Protein AF-A0A8S4SGP8-F1 (afdb_monomer_lite)

Secondary structure (DSSP, 8-state):
-----------------------------------TT--PPPPTT--HHHHHHHHHHTT-GGGTTTTTT--HHHHHTS-HHHHHHHH-HHHHHHHHHHHT------SEEEEE--TT--PPEEEEESS--HHHHHHHHHHHS-TT------HHHHHHHHHT---SEEEEEEETT--SPEEEEESS--HHHHHHHHHTTS-TTSPP--EEEEE-GGG-EEE--HHHHHHSPTTEEEEEEEEETTEEEEEEPP-

Sequence (251 aa):
MKPLYCSDGGDVKVNSPPCHSPGAILPDLPQAAEDPDKNCGLSKDATAPETQAWLARHRFTQHVPTFTNFSGADLLRLSRDDIIQICGLADGIRLFNALHAKRIEPRLTVYVCPSGCTVYSVLYLHACRAAELLHKLRTLLPPTSKIVLNKKIKHYLHRRIEPRLTVYVCPSGCTVYSVLYLHACRAAELLHKLRTLLPPTSKECDTVLVSGPNGAPVRLTDELVRHLPDNSTYRLERIEDDTLLLSPTGN

Foldseek 3Di:
DDDDDDDDDDDPDDDDDDDDDDDDDDDDDPPPPPDPPPLDAQDLQAALVRVLVVCVVLVNVVCNVVSNHPGLVRLLPDDLVRLCVSVNPPVSNVSNCSNVVDDQFQPDWDWDDPPPDPDTDIDGHRLLAPVSVVVVVCVVDDVPDDDDDDPVSRCCSVVVQAQLAWEWEDEPPGPHTDIDGHRQLFPVSVLVVVVVVDDPPADAAPWEWEQDPPRDTHTDGSVVSNVPDHHWYWYWDDPDSRYIYTYTDDD

Radius of gyration: 31.29 Å; chains: 1; bounding box: 82×62×73 Å

Structure (mmCIF, N/CA/C/O backbone):
data_AF-A0A8S4SGP8-F1
#
_entry.id   AF-A0A8S4SGP8-F1
#
loop_
_atom_site.group_PDB
_atom_site.id
_atom_site.type_symbol
_atom_site.label_atom_id
_atom_site.label_alt_id
_atom_site.label_comp_id
_atom_site.label_asym_id
_atom_site.label_entity_id
_atom_site.label_seq_id
_atom_site.pdbx_PDB_ins_code
_atom_site.Cartn_x
_atom_site.Cartn_y
_atom_site.Cartn_z
_atom_site.occupancy
_atom_site.B_iso_or_equiv
_atom_site.auth_seq_id
_atom_site.auth_comp_id
_atom_site.auth_asym_id
_atom_site.auth_atom_id
_atom_site.pdbx_PDB_model_num
ATOM 1 N N . MET A 1 1 ? -53.055 -44.040 -36.913 1.00 37.00 1 MET A N 1
ATOM 2 C CA . MET A 1 1 ? -52.127 -44.734 -37.838 1.00 37.00 1 MET A CA 1
ATOM 3 C C . MET A 1 1 ? -50.732 -44.674 -37.220 1.00 37.00 1 MET A C 1
ATOM 5 O O . MET A 1 1 ? -50.428 -43.678 -36.582 1.00 37.00 1 MET A O 1
ATOM 9 N N . LYS A 1 2 ? -49.987 -45.783 -37.278 1.00 37.44 2 LYS A N 1
ATOM 10 C CA . LYS A 1 2 ? -48.790 -46.126 -36.479 1.00 37.44 2 LYS A CA 1
ATOM 11 C C . LYS A 1 2 ? -47.613 -45.131 -36.600 1.00 37.44 2 LYS A C 1
ATOM 13 O O . LYS A 1 2 ? -47.434 -44.587 -37.686 1.00 37.44 2 LYS A O 1
ATOM 18 N N . PRO A 1 3 ? -46.762 -44.985 -35.562 1.00 36.00 3 PRO A N 1
ATOM 19 C CA . PRO A 1 3 ? -45.421 -44.428 -35.709 1.00 36.00 3 PRO A CA 1
ATOM 20 C C . PRO A 1 3 ? -44.476 -45.493 -36.293 1.00 36.00 3 PRO A C 1
ATOM 22 O O . PRO A 1 3 ? -44.543 -46.665 -35.918 1.00 36.00 3 PRO A O 1
ATOM 25 N N . LEU A 1 4 ? -43.599 -45.086 -37.208 1.00 34.81 4 LEU A N 1
ATOM 26 C CA . LEU A 1 4 ? -42.506 -45.901 -37.736 1.00 34.81 4 LEU A CA 1
ATOM 27 C C . LEU A 1 4 ? -41.201 -45.130 -37.528 1.00 34.81 4 LEU A C 1
ATOM 29 O O . LEU A 1 4 ? -41.005 -44.049 -38.075 1.00 34.81 4 LEU A O 1
ATOM 33 N N . TYR A 1 5 ? -40.360 -45.701 -36.670 1.00 34.31 5 TYR A N 1
ATOM 34 C CA . TYR A 1 5 ? -38.955 -45.367 -36.479 1.00 34.31 5 TYR A CA 1
ATOM 35 C C . TYR A 1 5 ? -38.170 -45.556 -37.781 1.00 34.31 5 TYR A C 1
ATOM 37 O O . TYR A 1 5 ? -38.406 -46.533 -38.485 1.00 34.31 5 TYR A O 1
ATOM 45 N N . CYS A 1 6 ? -37.149 -44.724 -37.988 1.00 34.62 6 CYS A N 1
ATOM 46 C CA . CYS A 1 6 ? -35.838 -45.193 -38.430 1.00 34.62 6 CYS A CA 1
ATOM 47 C C . CYS A 1 6 ? -34.765 -44.240 -37.898 1.00 34.62 6 CYS A C 1
ATOM 49 O O . CYS A 1 6 ? -34.725 -43.059 -38.232 1.00 34.62 6 CYS A O 1
ATOM 51 N N . SER A 1 7 ? -33.948 -44.798 -37.012 1.00 41.00 7 SER A N 1
ATOM 52 C CA . SER A 1 7 ? -32.710 -44.250 -36.484 1.00 41.00 7 SER A CA 1
ATOM 53 C C . SER A 1 7 ? -31.651 -44.165 -37.581 1.00 41.00 7 SER A C 1
ATOM 55 O O . SER A 1 7 ? -31.514 -45.115 -38.346 1.00 41.00 7 SER A O 1
ATOM 57 N N . ASP A 1 8 ? -30.834 -43.115 -37.569 1.00 37.03 8 ASP A N 1
ATOM 58 C CA . ASP A 1 8 ? -29.413 -43.282 -37.871 1.00 37.03 8 ASP A CA 1
ATOM 59 C C . ASP A 1 8 ? -28.598 -42.285 -37.041 1.00 37.03 8 ASP A C 1
ATOM 61 O O . ASP A 1 8 ? -28.627 -41.071 -37.253 1.00 37.03 8 ASP A O 1
ATOM 65 N N . GLY A 1 9 ? -27.969 -42.819 -35.996 1.00 36.84 9 GLY A N 1
ATOM 66 C CA . GLY A 1 9 ? -27.029 -42.116 -35.142 1.00 36.84 9 GLY A CA 1
ATOM 67 C C . GLY A 1 9 ? -25.629 -42.357 -35.681 1.00 36.84 9 GLY A C 1
ATOM 68 O O . GLY A 1 9 ? -25.043 -43.407 -35.436 1.00 36.84 9 GLY A O 1
ATOM 69 N N . GLY A 1 10 ? -25.092 -41.378 -36.405 1.00 35.03 10 GLY A N 1
ATOM 70 C CA . GLY A 1 10 ? -23.670 -41.324 -36.718 1.00 35.03 10 GLY A CA 1
ATOM 71 C C . GLY A 1 10 ? -22.888 -40.815 -35.508 1.00 35.03 10 GLY A C 1
ATOM 72 O O . GLY A 1 10 ? -22.813 -39.608 -35.286 1.00 35.03 10 GLY A O 1
ATOM 73 N N . ASP A 1 11 ? -22.310 -41.729 -34.729 1.00 37.25 11 ASP A N 1
ATOM 74 C CA . ASP A 1 11 ? -21.326 -41.430 -33.684 1.00 37.25 11 ASP A CA 1
ATOM 75 C C . ASP A 1 11 ? -20.071 -40.781 -34.304 1.00 37.25 11 ASP A C 1
ATOM 77 O O . ASP A 1 11 ? -19.237 -41.445 -34.926 1.00 37.25 11 ASP A O 1
ATOM 81 N N . VAL A 1 12 ? -19.896 -39.469 -34.116 1.00 42.16 12 VAL A N 1
ATOM 82 C CA . VAL A 1 12 ? -18.621 -38.788 -34.388 1.00 42.16 12 VAL A CA 1
ATOM 83 C C . VAL A 1 12 ? -17.688 -39.037 -33.206 1.00 42.16 12 VAL A C 1
ATOM 85 O O . VAL A 1 12 ? -17.697 -38.328 -32.201 1.00 42.16 12 VAL A O 1
ATOM 88 N N . LYS A 1 13 ? -16.855 -40.070 -33.331 1.00 39.25 13 LYS A N 1
ATOM 89 C CA . LYS A 1 13 ? -15.791 -40.382 -32.374 1.00 39.25 13 LYS A CA 1
ATOM 90 C C . LYS A 1 13 ? -14.597 -39.445 -32.601 1.00 39.25 13 LYS A C 1
ATOM 92 O O . LYS A 1 13 ? -13.771 -39.675 -33.483 1.00 39.25 13 LYS A O 1
ATOM 97 N N . VAL A 1 14 ? -14.502 -38.377 -31.809 1.00 36.22 14 VAL A N 1
ATOM 98 C CA . VAL A 1 14 ? -13.319 -37.501 -31.758 1.00 36.22 14 VAL A CA 1
ATOM 99 C C . VAL A 1 14 ? -12.199 -38.247 -31.028 1.00 36.22 14 VAL A C 1
ATOM 101 O O . VAL A 1 14 ? -12.178 -38.315 -29.802 1.00 36.22 14 VAL A O 1
ATOM 104 N N . ASN A 1 15 ? -11.265 -38.828 -31.781 1.00 34.72 15 ASN A N 1
ATOM 105 C CA . ASN A 1 15 ? -10.025 -39.361 -31.222 1.00 34.72 15 ASN A CA 1
ATOM 106 C C . ASN A 1 15 ? -9.035 -38.202 -31.024 1.00 34.72 15 ASN A C 1
ATOM 108 O O . ASN A 1 15 ? -8.599 -37.577 -31.991 1.00 34.72 15 ASN A O 1
ATOM 112 N N . SER A 1 16 ? -8.674 -37.915 -29.775 1.00 41.38 16 SER A N 1
ATOM 113 C CA . SER A 1 16 ? -7.557 -37.034 -29.433 1.00 41.38 16 SER A CA 1
ATOM 114 C C . SER A 1 16 ? -6.222 -37.687 -29.831 1.00 41.38 16 SER A C 1
ATOM 116 O O . SER A 1 16 ? -6.052 -38.894 -29.641 1.00 41.38 16 SER A O 1
ATOM 118 N N . PRO A 1 17 ? -5.255 -36.934 -30.391 1.00 36.69 17 PRO A N 1
ATOM 119 C CA . PRO A 1 17 ? -3.950 -37.491 -30.723 1.00 36.69 17 PRO A CA 1
ATOM 120 C C . PRO A 1 17 ? -3.155 -37.805 -29.441 1.00 36.69 17 PRO A C 1
ATOM 122 O O . PRO A 1 17 ? -3.212 -37.027 -28.483 1.00 36.69 17 PRO A O 1
ATOM 125 N N . PRO A 1 18 ? -2.389 -38.910 -29.401 1.00 36.44 18 PRO A N 1
ATOM 126 C CA . PRO A 1 18 ? -1.552 -39.242 -28.257 1.00 36.44 18 PRO A CA 1
ATOM 127 C C . PRO A 1 18 ? -0.364 -38.275 -28.179 1.00 36.44 18 PRO A C 1
ATOM 129 O O . PRO A 1 18 ? 0.560 -38.311 -28.992 1.00 36.44 18 PRO A O 1
ATOM 132 N N . CYS A 1 19 ? -0.384 -37.395 -27.179 1.00 33.97 19 CYS A N 1
ATOM 133 C CA . CYS A 1 19 ? 0.773 -36.610 -26.778 1.00 33.97 19 CYS A CA 1
ATOM 134 C C . CYS A 1 19 ? 1.799 -37.535 -26.103 1.00 33.97 19 CYS A C 1
ATOM 136 O O . CYS A 1 19 ? 1.656 -37.903 -24.938 1.00 33.97 19 CYS A O 1
ATOM 138 N N . HIS A 1 20 ? 2.847 -37.914 -26.830 1.00 31.77 20 HIS A N 1
ATOM 139 C CA . HIS A 1 20 ? 4.038 -38.498 -26.226 1.00 31.77 20 HIS A CA 1
ATOM 140 C C . HIS A 1 20 ? 5.050 -37.384 -25.980 1.00 31.77 20 HIS A C 1
ATOM 142 O O . HIS A 1 20 ? 5.704 -36.913 -26.905 1.00 31.77 20 HIS A O 1
ATOM 148 N N . SER A 1 21 ? 5.169 -36.972 -24.721 1.00 36.62 21 SER A N 1
ATOM 149 C CA . SER A 1 21 ? 6.339 -36.256 -24.219 1.00 36.62 21 SER A CA 1
ATOM 150 C C . SER A 1 21 ? 7.342 -37.295 -23.712 1.00 36.62 21 SER A C 1
ATOM 152 O O . SER A 1 21 ? 7.052 -37.947 -22.706 1.00 36.62 21 SER A O 1
ATOM 154 N N . PRO A 1 22 ? 8.517 -37.476 -24.336 1.00 35.97 22 PRO A N 1
ATOM 155 C CA . PRO A 1 22 ? 9.609 -38.194 -23.701 1.00 35.97 22 PRO A CA 1
ATOM 156 C C . PRO A 1 22 ? 10.310 -37.229 -22.741 1.00 35.97 22 PRO A C 1
ATOM 158 O O . PRO A 1 22 ? 10.994 -36.296 -23.158 1.00 35.97 22 PRO A O 1
ATOM 161 N N . GLY A 1 23 ? 10.100 -37.427 -21.442 1.00 37.72 23 GLY A N 1
ATOM 162 C CA . GLY A 1 23 ? 10.899 -36.786 -20.405 1.00 37.72 23 GLY A CA 1
ATOM 163 C C . GLY A 1 23 ? 12.211 -37.540 -20.171 1.00 37.72 23 GLY A C 1
ATOM 164 O O . GLY A 1 23 ? 12.179 -38.742 -19.933 1.00 37.72 23 GLY A O 1
ATOM 165 N N . ALA A 1 24 ? 13.333 -36.817 -20.208 1.00 33.97 24 ALA A N 1
ATOM 166 C CA . ALA A 1 24 ? 14.595 -37.078 -19.492 1.00 33.97 24 ALA A CA 1
ATOM 167 C C . ALA A 1 24 ? 15.508 -35.843 -19.708 1.00 33.97 24 ALA A C 1
ATOM 169 O O . ALA A 1 24 ? 15.924 -35.586 -20.831 1.00 33.97 24 ALA A O 1
ATOM 170 N N . ILE A 1 25 ? 15.555 -34.873 -18.784 1.00 45.31 25 ILE A N 1
ATOM 171 C CA . ILE A 1 25 ? 16.489 -34.725 -17.641 1.00 45.31 25 ILE A CA 1
ATOM 172 C C . ILE A 1 25 ? 17.959 -34.559 -18.069 1.00 45.31 25 ILE A C 1
ATOM 174 O O . ILE A 1 25 ? 18.576 -35.530 -18.489 1.00 45.31 25 ILE A O 1
ATOM 178 N N . LEU A 1 26 ? 18.522 -33.356 -17.856 1.00 31.53 26 LEU A N 1
ATOM 179 C CA . LEU A 1 26 ? 19.941 -33.071 -17.549 1.00 31.53 26 LEU A CA 1
ATOM 180 C C . LEU A 1 26 ? 20.112 -31.576 -17.174 1.00 31.53 26 LEU A C 1
ATOM 182 O O . LEU A 1 26 ? 19.258 -30.765 -17.526 1.00 31.53 26 LEU A O 1
ATOM 186 N N . PRO A 1 27 ? 21.146 -31.222 -16.392 1.00 40.97 27 PRO A N 1
ATOM 187 C CA . PRO A 1 27 ? 21.064 -30.931 -14.968 1.00 40.97 27 PRO A CA 1
ATOM 188 C C . PRO A 1 27 ? 20.812 -29.451 -14.648 1.00 40.97 27 PRO A C 1
ATOM 190 O O . PRO A 1 27 ? 21.148 -28.549 -15.411 1.00 40.97 27 PRO A O 1
ATOM 193 N N . ASP A 1 28 ? 20.265 -29.251 -13.453 1.00 44.25 28 ASP A N 1
ATOM 194 C CA . ASP A 1 28 ? 20.137 -27.986 -12.733 1.00 44.25 28 ASP A CA 1
ATOM 195 C C . ASP A 1 28 ? 21.522 -27.319 -12.604 1.00 44.25 28 ASP A C 1
ATOM 197 O O . ASP A 1 28 ? 22.321 -27.665 -11.730 1.00 44.25 28 ASP A O 1
ATOM 201 N N . LEU A 1 29 ? 21.858 -26.404 -13.521 1.00 32.78 29 LEU A N 1
ATOM 202 C CA . LEU A 1 29 ? 22.931 -25.449 -13.259 1.00 32.78 29 LEU A CA 1
ATOM 203 C C . LEU A 1 29 ? 22.381 -24.426 -12.265 1.00 32.78 29 LEU A C 1
ATOM 205 O O . LEU A 1 29 ? 21.287 -23.911 -12.499 1.00 32.78 29 LEU A O 1
ATOM 209 N N . PRO A 1 30 ? 23.125 -24.071 -11.201 1.00 36.44 30 PRO A N 1
ATOM 210 C CA . PRO A 1 30 ? 22.699 -23.019 -10.299 1.00 36.44 30 PRO A CA 1
ATOM 211 C C . PRO A 1 30 ? 22.554 -21.738 -11.115 1.00 36.44 30 PRO A C 1
ATOM 213 O O . PRO A 1 30 ? 23.543 -21.111 -11.500 1.00 36.44 30 PRO A O 1
ATOM 216 N N . GLN A 1 31 ? 21.310 -21.357 -11.399 1.00 35.62 31 GLN A N 1
ATOM 217 C CA . GLN A 1 31 ? 21.009 -20.041 -11.917 1.00 35.62 31 GLN A CA 1
ATOM 218 C C . GLN A 1 31 ? 21.441 -19.085 -10.813 1.00 35.62 31 GLN A C 1
ATOM 220 O O . GLN A 1 31 ? 20.802 -19.005 -9.760 1.00 35.62 31 GLN A O 1
ATOM 225 N N . ALA A 1 32 ? 22.605 -18.458 -11.012 1.00 34.06 32 ALA A N 1
ATOM 226 C CA . ALA A 1 32 ? 23.110 -17.433 -10.121 1.00 34.06 32 ALA A CA 1
ATOM 227 C C . ALA A 1 32 ? 21.949 -16.477 -9.876 1.00 34.06 32 ALA A C 1
ATOM 229 O O . ALA A 1 32 ? 21.359 -15.980 -10.837 1.00 34.06 32 ALA A O 1
ATOM 230 N N . ALA A 1 33 ? 21.571 -16.332 -8.605 1.00 36.34 33 ALA A N 1
ATOM 231 C CA . ALA A 1 33 ? 20.476 -15.484 -8.183 1.00 36.34 33 ALA A CA 1
ATOM 232 C C . ALA A 1 33 ? 20.590 -14.151 -8.927 1.00 36.34 33 ALA A C 1
ATOM 234 O O . ALA A 1 33 ? 21.543 -13.402 -8.707 1.00 36.34 33 ALA A O 1
ATOM 235 N N . GLU A 1 34 ? 19.680 -13.900 -9.869 1.00 41.78 34 GLU A N 1
ATOM 236 C CA . GLU A 1 34 ? 19.667 -12.625 -10.566 1.00 41.78 34 GLU A CA 1
ATOM 237 C C . GLU A 1 34 ? 19.352 -11.563 -9.514 1.00 41.78 34 GLU A C 1
ATOM 239 O O . GLU A 1 34 ? 18.279 -11.560 -8.907 1.00 41.78 34 GLU A O 1
ATOM 244 N N . ASP A 1 35 ? 20.349 -10.724 -9.241 1.00 38.34 35 ASP A N 1
ATOM 245 C CA . ASP A 1 35 ? 20.272 -9.632 -8.281 1.00 38.34 35 ASP A CA 1
ATOM 246 C C . ASP A 1 35 ? 19.132 -8.686 -8.715 1.00 38.34 35 ASP A C 1
ATOM 248 O O . ASP A 1 35 ? 19.209 -8.100 -9.803 1.00 38.34 35 ASP A O 1
ATOM 252 N N . PRO A 1 36 ? 18.048 -8.542 -7.930 1.00 45.50 36 PRO A N 1
ATOM 253 C CA . PRO A 1 36 ? 16.827 -7.862 -8.368 1.00 45.50 36 PRO A CA 1
ATOM 254 C C . PRO A 1 36 ? 16.969 -6.336 -8.529 1.00 45.50 36 PRO A C 1
ATOM 256 O O . PRO A 1 36 ? 16.000 -5.679 -8.903 1.00 45.50 36 PRO A O 1
ATOM 259 N N . ASP A 1 37 ? 18.157 -5.769 -8.295 1.00 44.50 37 ASP A N 1
ATOM 260 C CA . ASP A 1 37 ? 18.424 -4.326 -8.343 1.00 44.50 37 ASP A CA 1
ATOM 261 C C . ASP A 1 37 ? 19.038 -3.824 -9.673 1.00 44.50 37 ASP A C 1
ATOM 263 O O . ASP A 1 37 ? 19.356 -2.643 -9.800 1.00 44.50 37 ASP A O 1
ATOM 267 N N . LYS A 1 38 ? 19.180 -4.665 -10.712 1.00 47.91 38 LYS A N 1
ATOM 268 C CA . LYS A 1 38 ? 19.811 -4.274 -11.999 1.00 47.91 38 LYS A CA 1
ATOM 269 C C . LYS A 1 38 ? 18.859 -3.869 -13.129 1.00 47.91 38 LYS A C 1
ATOM 271 O O . LYS A 1 38 ? 19.264 -3.873 -14.288 1.00 47.91 38 LYS A O 1
ATOM 276 N N . ASN A 1 39 ? 17.628 -3.452 -12.837 1.00 54.72 39 ASN A N 1
ATOM 277 C CA . ASN A 1 39 ? 16.771 -2.837 -13.859 1.00 54.72 39 ASN A CA 1
ATOM 278 C C . ASN A 1 39 ? 17.038 -1.322 -13.974 1.00 54.72 39 ASN A C 1
ATOM 280 O O . ASN A 1 39 ? 16.127 -0.501 -13.858 1.00 54.72 39 ASN A O 1
ATOM 284 N N . CYS A 1 40 ? 18.307 -0.949 -14.155 1.00 63.12 40 CYS A N 1
ATOM 285 C CA . CYS A 1 40 ? 18.686 0.420 -14.482 1.00 63.12 40 CYS A CA 1
ATOM 286 C C . CYS A 1 40 ? 18.415 0.645 -15.974 1.00 63.12 40 CYS A C 1
ATOM 288 O O . CYS A 1 40 ? 19.006 -0.020 -16.826 1.00 63.12 40 CYS A O 1
ATOM 290 N N . GLY A 1 41 ? 17.502 1.567 -16.287 1.00 79.75 41 GLY A N 1
ATOM 291 C CA . GLY A 1 41 ? 17.313 2.042 -17.658 1.00 79.75 41 GLY A CA 1
ATOM 292 C C . GLY A 1 41 ? 18.626 2.566 -18.250 1.00 79.75 41 GLY A C 1
ATOM 293 O O . GLY A 1 41 ? 19.546 2.939 -17.516 1.00 79.75 41 GLY A O 1
ATOM 294 N N . LEU A 1 42 ? 18.721 2.571 -19.578 1.00 90.00 42 LEU A N 1
ATOM 295 C CA . LEU A 1 42 ? 19.891 3.070 -20.296 1.00 90.00 42 LEU A CA 1
ATOM 296 C C . LEU A 1 42 ? 20.112 4.566 -19.992 1.00 90.00 42 LEU A C 1
ATOM 298 O O . LEU A 1 42 ? 19.169 5.355 -20.040 1.00 90.00 42 LEU A O 1
ATOM 302 N N . SER A 1 43 ? 21.346 4.960 -19.661 1.00 87.94 43 SER A N 1
ATOM 303 C CA . SER A 1 43 ? 21.699 6.373 -19.440 1.00 87.94 43 SER A CA 1
ATOM 304 C C . SER A 1 43 ? 21.861 7.115 -20.768 1.00 87.94 43 SER A C 1
ATOM 306 O O . SER A 1 43 ? 22.319 6.528 -21.746 1.00 87.94 43 SER A O 1
ATOM 308 N N . LYS A 1 44 ? 21.568 8.423 -20.797 1.00 90.31 44 LYS A N 1
ATOM 309 C CA . LYS A 1 44 ? 21.828 9.276 -21.973 1.00 90.31 44 LYS A CA 1
ATOM 310 C C . LYS A 1 44 ? 23.321 9.394 -22.288 1.00 90.31 44 LYS A C 1
ATOM 312 O O . LYS A 1 44 ? 23.681 9.455 -23.455 1.00 90.31 44 LYS A O 1
ATOM 317 N N . ASP A 1 45 ? 24.167 9.350 -21.264 1.00 91.88 45 ASP A N 1
ATOM 318 C CA . ASP A 1 45 ? 25.623 9.467 -21.405 1.00 91.88 45 ASP A CA 1
ATOM 319 C C . ASP A 1 45 ? 26.307 8.123 -21.711 1.00 91.88 45 ASP A C 1
ATOM 321 O O . ASP A 1 45 ? 27.532 8.051 -21.760 1.00 91.88 45 ASP A O 1
ATOM 325 N N . ALA A 1 46 ? 25.535 7.041 -21.889 1.00 94.00 46 ALA A N 1
ATOM 326 C CA . ALA A 1 46 ? 26.097 5.730 -22.188 1.00 94.00 46 ALA A CA 1
ATOM 327 C C . ALA A 1 46 ? 26.813 5.743 -23.545 1.00 94.00 46 ALA A C 1
ATOM 329 O O . ALA A 1 46 ? 26.276 6.188 -24.561 1.00 94.00 46 ALA A O 1
ATOM 330 N N . THR A 1 47 ? 28.021 5.201 -23.575 1.00 97.31 47 THR A N 1
ATOM 331 C CA . THR A 1 47 ? 28.797 5.007 -24.799 1.00 97.31 47 THR A CA 1
ATOM 332 C C . THR A 1 47 ? 28.188 3.904 -25.674 1.00 97.31 47 THR A C 1
ATOM 334 O O . THR A 1 47 ? 27.333 3.125 -25.239 1.00 97.31 47 THR A O 1
ATOM 337 N N . ALA A 1 48 ? 28.636 3.804 -26.927 1.00 96.88 48 ALA A N 1
ATOM 338 C CA . ALA A 1 48 ? 28.230 2.724 -27.825 1.00 96.88 48 ALA A CA 1
ATOM 339 C C . ALA A 1 48 ? 28.442 1.304 -27.245 1.00 96.88 48 ALA A C 1
ATOM 341 O O . ALA A 1 48 ? 27.483 0.529 -27.232 1.00 96.88 48 ALA A O 1
ATOM 342 N N . PRO A 1 49 ? 29.615 0.936 -26.684 1.00 97.06 49 PRO A N 1
ATOM 343 C CA . PRO A 1 49 ? 29.794 -0.390 -26.087 1.00 97.06 49 PRO A CA 1
ATOM 344 C C . PRO A 1 49 ? 28.896 -0.626 -24.863 1.00 97.06 49 PRO A C 1
ATOM 346 O O . PRO A 1 49 ? 28.387 -1.732 -24.673 1.00 97.06 49 PRO A O 1
ATOM 349 N N . GLU A 1 50 ? 28.640 0.398 -24.047 1.00 95.19 50 GLU A N 1
ATOM 350 C CA . GLU A 1 50 ? 27.721 0.287 -22.905 1.00 95.19 50 GLU A CA 1
ATOM 351 C C . GLU A 1 50 ? 26.271 0.082 -23.360 1.00 95.19 50 GLU A C 1
ATOM 353 O O . GLU A 1 50 ? 25.542 -0.721 -22.773 1.00 95.19 50 GLU A O 1
ATOM 358 N N . THR A 1 51 ? 25.873 0.743 -24.448 1.00 96.62 51 THR A N 1
ATOM 359 C CA . THR A 1 51 ? 24.554 0.591 -25.079 1.00 96.62 51 THR A CA 1
ATOM 360 C C . THR A 1 51 ? 24.364 -0.820 -25.634 1.00 96.62 51 THR A C 1
ATOM 362 O O . THR A 1 51 ? 23.336 -1.456 -25.391 1.00 96.62 51 THR A O 1
ATOM 365 N N . GLN A 1 52 ? 25.385 -1.372 -26.292 1.00 96.94 52 GLN A N 1
ATOM 366 C CA . GLN A 1 52 ? 25.383 -2.760 -26.761 1.00 96.94 52 GLN A CA 1
ATOM 367 C C . GLN A 1 52 ? 25.288 -3.762 -25.599 1.00 96.94 52 GLN A C 1
ATOM 369 O O . GLN A 1 52 ? 24.501 -4.711 -25.648 1.00 96.94 52 GLN A O 1
ATOM 374 N N . ALA A 1 53 ? 26.045 -3.540 -24.519 1.00 95.19 53 ALA A N 1
ATOM 375 C CA . ALA A 1 53 ? 25.993 -4.386 -23.329 1.00 95.19 53 ALA A CA 1
ATOM 376 C C . ALA A 1 53 ? 24.613 -4.343 -22.649 1.00 95.19 53 ALA A C 1
ATOM 378 O O . ALA A 1 53 ? 24.136 -5.363 -22.141 1.00 95.19 53 ALA A O 1
ATOM 379 N N . TRP A 1 54 ? 23.956 -3.180 -22.654 1.00 95.06 54 TRP A N 1
ATOM 380 C CA . TRP A 1 54 ? 22.585 -3.031 -22.177 1.00 95.06 54 TRP A CA 1
ATOM 381 C C . TRP A 1 54 ? 21.606 -3.836 -23.042 1.00 95.06 54 TRP A C 1
ATOM 383 O O . TRP A 1 54 ? 20.862 -4.658 -22.506 1.00 95.06 54 TRP A O 1
ATOM 393 N N . LEU A 1 55 ? 21.666 -3.703 -24.373 1.00 96.00 55 LEU A N 1
ATOM 394 C CA . LEU A 1 55 ? 20.826 -4.475 -25.300 1.00 96.00 55 LEU A CA 1
ATOM 395 C C . LEU A 1 55 ? 20.971 -5.988 -25.079 1.00 96.00 55 LEU A C 1
ATOM 397 O O . LEU A 1 55 ? 19.967 -6.692 -24.954 1.00 96.00 55 LEU A O 1
ATOM 401 N N . ALA A 1 56 ? 22.202 -6.489 -24.954 1.00 94.69 56 ALA A N 1
ATOM 402 C CA . ALA A 1 56 ? 22.459 -7.904 -24.689 1.00 94.69 56 ALA A CA 1
ATOM 403 C C . ALA A 1 56 ? 21.853 -8.365 -23.350 1.00 94.69 56 ALA A C 1
ATOM 405 O O . ALA A 1 56 ? 21.168 -9.389 -23.290 1.00 94.69 56 ALA A O 1
ATOM 406 N N . ARG A 1 57 ? 22.031 -7.579 -22.278 1.00 91.75 57 ARG A N 1
ATOM 407 C CA . ARG A 1 57 ? 21.479 -7.884 -20.946 1.00 91.75 57 ARG A CA 1
ATOM 408 C C . ARG A 1 57 ? 19.948 -7.900 -20.933 1.00 91.75 57 ARG A C 1
ATOM 410 O O . ARG A 1 57 ? 19.353 -8.712 -20.230 1.00 91.75 57 ARG A O 1
ATOM 417 N N . HIS A 1 58 ? 19.312 -7.055 -21.740 1.00 92.19 58 HIS A N 1
ATOM 418 C CA . HIS A 1 58 ? 17.856 -6.978 -21.861 1.00 92.19 58 HIS A CA 1
ATOM 419 C C . HIS A 1 58 ? 17.267 -7.929 -22.920 1.00 92.19 58 HIS A C 1
ATOM 421 O O . HIS A 1 58 ? 16.095 -7.807 -23.275 1.00 92.19 58 HIS A O 1
ATOM 427 N N . ARG A 1 59 ? 18.040 -8.934 -23.366 1.00 94.50 59 ARG A N 1
ATOM 428 C CA . ARG A 1 59 ? 17.625 -9.967 -24.336 1.00 94.50 59 ARG A CA 1
ATOM 429 C C . ARG A 1 59 ? 17.299 -9.409 -25.729 1.00 94.50 59 ARG A C 1
ATOM 431 O O . ARG A 1 59 ? 16.455 -9.959 -26.432 1.00 94.50 59 ARG A O 1
ATOM 438 N N . PHE A 1 60 ? 17.995 -8.348 -26.134 1.00 96.25 60 PHE A N 1
ATOM 439 C CA . PHE A 1 60 ? 17.975 -7.774 -27.485 1.00 96.25 60 PHE A CA 1
ATOM 440 C C . PHE A 1 60 ? 19.296 -8.021 -28.231 1.00 96.25 60 PHE A C 1
ATOM 442 O O . PHE A 1 60 ? 19.672 -7.244 -29.104 1.00 96.25 60 PHE A O 1
ATOM 449 N N . THR A 1 61 ? 20.010 -9.108 -27.910 1.00 95.69 61 THR A N 1
ATOM 450 C CA . THR A 1 61 ? 21.318 -9.455 -28.502 1.00 95.69 61 THR A CA 1
ATOM 451 C C . THR A 1 61 ? 21.295 -9.475 -30.033 1.00 95.69 61 THR A C 1
ATOM 453 O O . THR A 1 61 ? 22.258 -9.057 -30.663 1.00 95.69 61 THR A O 1
ATOM 456 N N . GLN A 1 62 ? 20.178 -9.886 -30.642 1.00 96.19 62 GLN A N 1
ATOM 457 C CA . GLN A 1 62 ? 20.006 -9.903 -32.101 1.00 96.19 62 GLN A CA 1
ATOM 458 C C . GLN A 1 62 ? 20.015 -8.512 -32.758 1.00 96.19 62 GLN A C 1
ATOM 460 O O . GLN A 1 62 ? 20.343 -8.403 -33.932 1.00 96.19 62 GLN A O 1
ATOM 465 N N . HIS A 1 63 ? 19.715 -7.452 -32.000 1.00 97.25 63 HIS A N 1
ATOM 466 C CA . HIS A 1 63 ? 19.720 -6.063 -32.476 1.00 97.25 63 HIS A CA 1
ATOM 467 C C . HIS A 1 63 ? 21.014 -5.314 -32.127 1.00 97.25 63 HIS A C 1
ATOM 469 O O . HIS A 1 63 ? 21.184 -4.170 -32.540 1.00 97.25 63 HIS A O 1
ATOM 475 N N . VAL A 1 64 ? 21.947 -5.942 -31.396 1.00 97.06 64 VAL A N 1
ATOM 476 C CA . VAL A 1 64 ? 23.259 -5.347 -31.075 1.00 97.06 64 VAL A CA 1
ATOM 477 C C . VAL A 1 64 ? 24.014 -4.909 -32.339 1.00 97.06 64 VAL A C 1
ATOM 479 O O . VAL A 1 64 ? 24.469 -3.766 -32.356 1.00 97.06 64 VAL A O 1
ATOM 482 N N . PRO A 1 65 ? 24.096 -5.722 -33.418 1.00 97.25 65 PRO A N 1
ATOM 483 C CA . PRO A 1 65 ? 24.751 -5.299 -34.655 1.00 97.25 65 PRO A CA 1
ATOM 484 C C . PRO A 1 65 ? 24.101 -4.055 -35.275 1.00 97.25 65 PRO A C 1
ATOM 486 O O . PRO A 1 65 ? 24.804 -3.130 -35.683 1.00 97.25 65 PRO A O 1
ATOM 489 N N . THR A 1 66 ? 22.766 -3.998 -35.287 1.00 97.00 66 THR A N 1
ATOM 490 C CA . THR A 1 66 ? 21.975 -2.888 -35.841 1.00 97.00 66 THR A CA 1
ATOM 491 C C . THR A 1 66 ? 22.282 -1.551 -35.163 1.00 97.00 66 THR A C 1
ATOM 493 O O . THR A 1 66 ? 22.335 -0.519 -35.827 1.00 97.00 66 THR A O 1
ATOM 496 N N . PHE A 1 67 ? 22.549 -1.568 -33.854 1.00 96.69 67 PHE A N 1
ATOM 497 C CA . PHE A 1 67 ? 22.825 -0.377 -33.046 1.00 96.69 67 PHE A CA 1
ATOM 498 C C . PHE A 1 67 ? 24.307 -0.222 -32.669 1.00 96.69 67 PHE A C 1
ATOM 500 O O . PHE A 1 67 ? 24.627 0.469 -31.705 1.00 96.69 67 PHE A O 1
ATOM 507 N N . THR A 1 68 ? 25.232 -0.832 -33.421 1.00 96.38 68 THR A N 1
ATOM 508 C CA . THR A 1 68 ? 26.664 -0.896 -33.056 1.00 96.38 68 THR A CA 1
ATOM 509 C C . THR A 1 68 ? 27.278 0.478 -32.744 1.00 96.38 68 THR A C 1
ATOM 511 O O . THR A 1 68 ? 28.054 0.600 -31.802 1.00 96.38 68 THR A O 1
ATOM 514 N N . ASN A 1 69 ? 26.903 1.527 -33.481 1.00 96.00 69 ASN A N 1
ATOM 515 C CA . ASN A 1 69 ? 27.463 2.875 -33.310 1.00 96.00 69 ASN A CA 1
ATOM 516 C C . ASN A 1 69 ? 26.561 3.829 -32.512 1.00 96.00 69 ASN A C 1
ATOM 518 O O . ASN A 1 69 ? 26.847 5.021 -32.449 1.00 96.00 69 ASN A O 1
ATOM 522 N N . PHE A 1 70 ? 25.465 3.338 -31.932 1.00 97.62 70 PHE A N 1
ATOM 523 C CA . PHE A 1 70 ? 24.527 4.181 -31.198 1.00 97.62 70 PHE A CA 1
ATOM 524 C C . PHE A 1 70 ? 25.007 4.383 -29.764 1.00 97.62 70 PHE A C 1
ATOM 526 O O . PHE A 1 70 ? 25.194 3.415 -29.029 1.00 97.62 70 PHE A O 1
ATOM 533 N N . SER A 1 71 ? 25.151 5.642 -29.351 1.00 97.44 71 SER A N 1
ATOM 534 C CA . SER A 1 71 ? 25.229 5.994 -27.932 1.00 97.44 71 SER A CA 1
ATOM 535 C C . SER A 1 71 ? 23.861 5.853 -27.248 1.00 97.44 71 SER A C 1
ATOM 537 O O . SER A 1 71 ? 22.823 5.697 -27.901 1.00 97.44 71 SER A O 1
ATOM 539 N N . GLY A 1 72 ? 23.836 5.968 -25.921 1.00 95.31 72 GLY A N 1
ATOM 540 C CA . GLY A 1 72 ? 22.601 5.967 -25.146 1.00 95.31 72 GLY A CA 1
ATOM 541 C C . GLY A 1 72 ? 21.664 7.096 -25.564 1.00 95.31 72 GLY A C 1
ATOM 542 O O . GLY A 1 72 ? 20.473 6.865 -25.765 1.00 95.31 72 GLY A O 1
ATOM 543 N N . ALA A 1 73 ? 22.199 8.299 -25.785 1.00 96.12 73 ALA A N 1
ATOM 544 C CA . ALA A 1 73 ? 21.441 9.427 -26.316 1.00 96.12 73 ALA A CA 1
ATOM 545 C C . ALA A 1 73 ? 20.857 9.137 -27.708 1.00 96.12 73 ALA A C 1
ATOM 547 O O . ALA A 1 73 ? 19.710 9.503 -27.964 1.00 96.12 73 ALA A O 1
ATOM 548 N N . ASP A 1 74 ? 21.607 8.455 -28.581 1.00 97.56 74 ASP A N 1
ATOM 549 C CA . ASP A 1 74 ? 21.148 8.098 -29.927 1.00 97.56 74 ASP A CA 1
ATOM 550 C C . ASP A 1 74 ? 20.009 7.092 -29.920 1.00 97.56 74 ASP A C 1
ATOM 552 O O . ASP A 1 74 ? 19.051 7.230 -30.679 1.00 97.56 74 ASP A O 1
ATOM 556 N N . LEU A 1 75 ? 20.098 6.085 -29.056 1.00 96.62 75 LEU A N 1
ATOM 557 C CA . LEU A 1 75 ? 19.066 5.064 -28.959 1.00 96.62 75 LEU A CA 1
ATOM 558 C C . LEU A 1 75 ? 17.800 5.610 -28.280 1.00 96.62 75 LEU A C 1
ATOM 560 O O . LEU A 1 75 ? 16.690 5.293 -28.698 1.00 96.62 75 LEU A O 1
ATOM 564 N N . LEU A 1 76 ? 17.956 6.470 -27.267 1.00 95.31 76 LEU A N 1
ATOM 565 C CA . LEU A 1 76 ? 16.843 7.071 -26.523 1.00 95.31 76 LEU A CA 1
ATOM 566 C C . LEU A 1 76 ? 16.087 8.158 -27.303 1.00 95.31 76 LEU A C 1
ATOM 568 O O . LEU A 1 76 ? 14.960 8.474 -26.933 1.00 95.31 76 LEU A O 1
ATOM 572 N N . ARG A 1 77 ? 16.676 8.750 -28.353 1.00 95.81 77 ARG A N 1
ATOM 573 C CA . ARG A 1 77 ? 15.989 9.755 -29.192 1.00 95.81 77 ARG A CA 1
ATOM 574 C C . ARG A 1 77 ? 15.094 9.158 -30.276 1.00 95.81 77 ARG A C 1
ATOM 576 O O . ARG A 1 77 ? 14.317 9.906 -30.864 1.00 95.81 77 ARG A O 1
ATOM 583 N N . LEU A 1 78 ? 15.218 7.862 -30.567 1.00 96.69 78 LEU A N 1
ATOM 584 C CA . LEU A 1 78 ? 14.383 7.210 -31.573 1.00 96.69 78 LEU A CA 1
ATOM 585 C C . LEU A 1 78 ? 12.916 7.222 -31.139 1.00 96.69 78 LEU A C 1
ATOM 587 O O . LEU A 1 78 ? 12.587 6.917 -29.988 1.00 96.69 78 LEU A O 1
ATOM 591 N N . SER A 1 79 ? 12.028 7.553 -32.076 1.00 96.69 79 SER A N 1
ATOM 592 C CA . SER A 1 79 ? 10.596 7.456 -31.829 1.00 96.69 79 SER A CA 1
ATOM 593 C C . SER A 1 79 ? 10.165 5.991 -31.741 1.00 96.69 79 SER A C 1
ATOM 595 O O . SER A 1 79 ? 10.867 5.074 -32.176 1.00 96.69 79 SER A O 1
ATOM 597 N N . ARG A 1 80 ? 8.973 5.749 -31.188 1.00 96.56 80 ARG A N 1
ATOM 598 C CA . ARG A 1 80 ? 8.397 4.400 -31.146 1.00 96.56 80 ARG A CA 1
ATOM 599 C C . ARG A 1 80 ? 8.309 3.777 -32.541 1.00 96.56 80 ARG A C 1
ATOM 601 O O . ARG A 1 80 ? 8.600 2.590 -32.680 1.00 96.56 80 ARG A O 1
ATOM 608 N N . ASP A 1 81 ? 7.935 4.570 -33.540 1.00 98.12 81 ASP A N 1
ATOM 609 C CA . ASP A 1 81 ? 7.767 4.105 -34.916 1.00 98.12 81 ASP A CA 1
ATOM 610 C C . ASP A 1 81 ? 9.118 3.784 -35.564 1.00 98.12 81 ASP A C 1
ATOM 612 O O . ASP A 1 81 ? 9.241 2.729 -36.184 1.00 98.12 81 ASP A O 1
ATOM 616 N N . ASP A 1 82 ? 10.158 4.592 -35.319 1.00 97.94 82 ASP A N 1
ATOM 617 C CA . ASP A 1 82 ? 11.518 4.308 -35.805 1.00 97.94 82 ASP A CA 1
ATOM 618 C C . ASP A 1 82 ? 12.029 2.966 -35.266 1.00 97.94 82 ASP A C 1
ATOM 620 O O . ASP A 1 82 ? 12.531 2.128 -36.015 1.00 97.94 82 ASP A O 1
ATOM 624 N N . ILE A 1 83 ? 11.866 2.723 -33.959 1.00 97.56 83 ILE A N 1
ATOM 625 C CA . ILE A 1 83 ? 12.312 1.469 -33.336 1.00 97.56 83 ILE A CA 1
ATOM 626 C C . ILE A 1 83 ? 11.508 0.277 -33.878 1.00 97.56 83 ILE A C 1
ATOM 628 O O . ILE A 1 83 ? 12.081 -0.780 -34.138 1.00 97.56 83 ILE A O 1
ATOM 632 N N . ILE A 1 84 ? 10.195 0.424 -34.081 1.00 97.69 84 ILE A N 1
ATOM 633 C CA . ILE A 1 84 ? 9.354 -0.620 -34.691 1.00 97.69 84 ILE A CA 1
ATOM 634 C C . ILE A 1 84 ? 9.774 -0.902 -36.134 1.00 97.69 84 ILE A C 1
ATOM 636 O O . ILE A 1 84 ? 9.812 -2.063 -36.537 1.00 97.69 84 ILE A O 1
ATOM 640 N N . GLN A 1 85 ? 10.118 0.127 -36.901 1.00 97.75 85 GLN A N 1
ATOM 641 C CA . GLN A 1 85 ? 10.570 -0.027 -38.276 1.00 97.75 85 GLN A CA 1
ATOM 642 C C . GLN A 1 85 ? 11.929 -0.739 -38.356 1.00 97.75 85 GLN A C 1
ATOM 644 O O . GLN A 1 85 ? 12.132 -1.564 -39.243 1.00 97.75 85 GLN A O 1
ATOM 649 N N . ILE A 1 86 ? 12.840 -0.459 -37.419 1.00 97.00 86 ILE A N 1
ATOM 650 C CA . ILE A 1 86 ? 14.181 -1.059 -37.379 1.00 97.00 86 ILE A CA 1
ATOM 651 C C . ILE A 1 86 ? 14.145 -2.498 -36.839 1.00 97.00 86 ILE A C 1
ATOM 653 O O . ILE A 1 86 ? 14.778 -3.388 -37.405 1.00 97.00 86 ILE A O 1
ATOM 657 N N . CYS A 1 87 ? 13.421 -2.742 -35.744 1.00 97.00 87 CYS A N 1
ATOM 658 C CA . CYS A 1 87 ? 13.450 -4.017 -35.014 1.00 97.00 87 CYS A CA 1
ATOM 659 C C . CYS A 1 87 ? 12.263 -4.945 -35.320 1.00 97.00 87 CYS A C 1
ATOM 661 O O . CYS A 1 87 ? 12.242 -6.085 -34.852 1.00 97.00 87 CYS A O 1
ATOM 663 N N . GLY A 1 88 ? 11.262 -4.471 -36.062 1.00 97.00 88 GLY A N 1
ATOM 664 C CA . GLY A 1 88 ? 9.980 -5.144 -36.251 1.00 97.00 88 GLY A CA 1
ATOM 665 C C . GLY A 1 88 ? 8.995 -4.883 -35.106 1.00 97.00 88 GLY A C 1
ATOM 666 O O . GLY A 1 88 ? 9.366 -4.469 -34.009 1.00 97.00 88 GLY A O 1
ATOM 667 N N . LEU A 1 89 ? 7.708 -5.151 -35.345 1.00 93.69 89 LEU A N 1
ATOM 668 C CA . LEU A 1 89 ? 6.616 -4.790 -34.428 1.00 93.69 89 LEU A CA 1
ATOM 669 C C . LEU A 1 89 ? 6.794 -5.341 -33.004 1.00 93.69 89 LEU A C 1
ATOM 671 O O . LEU A 1 89 ? 6.673 -4.597 -32.031 1.00 93.69 89 LEU A O 1
ATOM 675 N N . ALA A 1 90 ? 7.082 -6.637 -32.872 1.00 96.12 90 ALA A N 1
ATOM 676 C CA . ALA A 1 90 ? 7.158 -7.293 -31.568 1.00 96.12 90 ALA A CA 1
ATOM 677 C C . ALA A 1 90 ? 8.351 -6.794 -30.740 1.00 96.12 90 ALA A C 1
ATOM 679 O O . ALA A 1 90 ? 8.186 -6.362 -29.596 1.00 96.12 90 ALA A O 1
ATOM 680 N N . ASP A 1 91 ? 9.549 -6.821 -31.322 1.00 96.56 91 ASP A N 1
ATOM 681 C CA . ASP A 1 91 ? 10.761 -6.401 -30.626 1.00 96.56 91 ASP A CA 1
ATOM 682 C C . ASP A 1 91 ? 10.852 -4.890 -30.478 1.00 96.56 91 ASP A C 1
ATOM 684 O O . ASP A 1 91 ? 11.304 -4.424 -29.437 1.00 96.56 91 ASP A O 1
ATOM 688 N N . GLY A 1 92 ? 10.355 -4.123 -31.446 1.00 97.19 92 GLY A N 1
ATOM 689 C CA . GLY A 1 92 ? 10.360 -2.672 -31.368 1.00 97.19 92 GLY A CA 1
ATOM 690 C C . GLY A 1 92 ? 9.461 -2.137 -30.257 1.00 97.19 92 GLY A C 1
ATOM 691 O O . GLY A 1 92 ? 9.883 -1.268 -29.497 1.00 97.19 92 GLY A O 1
ATOM 692 N N . ILE A 1 93 ? 8.270 -2.721 -30.060 1.00 95.62 93 ILE A N 1
ATOM 693 C CA . ILE A 1 93 ? 7.419 -2.390 -28.903 1.00 95.62 93 ILE A CA 1
ATOM 694 C C . ILE A 1 93 ? 8.124 -2.754 -27.588 1.00 95.62 93 ILE A C 1
ATOM 696 O O . ILE A 1 93 ? 8.121 -1.956 -26.647 1.00 95.62 93 ILE A O 1
ATOM 700 N N . ARG A 1 94 ? 8.730 -3.946 -27.503 1.00 95.38 94 ARG A N 1
ATOM 701 C CA . ARG A 1 94 ? 9.438 -4.398 -26.293 1.00 95.38 94 ARG A CA 1
ATOM 702 C C . ARG A 1 94 ? 10.632 -3.503 -25.966 1.00 95.38 94 ARG A C 1
ATOM 704 O O . ARG A 1 94 ? 10.803 -3.138 -24.805 1.00 95.38 94 ARG A O 1
ATOM 711 N N . LEU A 1 95 ? 11.430 -3.145 -26.969 1.00 95.62 95 LEU A N 1
ATOM 712 C CA . LEU A 1 95 ? 12.622 -2.317 -26.821 1.00 95.62 95 LEU A CA 1
ATOM 713 C C . LEU A 1 95 ? 12.256 -0.877 -26.456 1.00 95.62 95 LEU A C 1
ATOM 715 O O . LEU A 1 95 ? 12.805 -0.349 -25.492 1.00 95.62 95 LEU A O 1
ATOM 719 N N . PHE A 1 96 ? 11.276 -0.273 -27.137 1.00 94.94 96 PHE A N 1
ATOM 720 C CA . PHE A 1 96 ? 10.801 1.073 -26.805 1.00 94.94 96 PHE A CA 1
ATOM 721 C C . PHE A 1 96 ? 10.335 1.161 -25.346 1.00 94.94 96 PHE A C 1
ATOM 723 O O . PHE A 1 96 ? 10.743 2.067 -24.619 1.00 94.94 96 PHE A O 1
ATOM 730 N N . ASN A 1 97 ? 9.545 0.181 -24.893 1.00 91.69 97 ASN A N 1
ATOM 731 C CA . ASN A 1 97 ? 9.074 0.117 -23.510 1.00 91.69 97 ASN A CA 1
ATOM 732 C C . ASN A 1 97 ? 10.205 -0.125 -22.506 1.00 91.69 97 ASN A C 1
ATOM 734 O O . ASN A 1 97 ? 10.134 0.396 -21.401 1.00 91.69 97 ASN A O 1
ATOM 738 N N . ALA A 1 98 ? 11.230 -0.907 -22.857 1.00 91.12 98 ALA A N 1
ATOM 739 C CA . ALA A 1 98 ? 12.382 -1.138 -21.987 1.00 91.12 98 ALA A CA 1
ATOM 740 C C . ALA A 1 98 ? 13.250 0.124 -21.835 1.00 91.12 98 ALA A C 1
ATOM 742 O O . ALA A 1 98 ? 13.699 0.428 -20.732 1.00 91.12 98 ALA A O 1
ATOM 743 N N . LEU A 1 99 ? 13.442 0.876 -22.923 1.00 91.38 99 LEU A N 1
ATOM 744 C CA . LEU A 1 99 ? 14.180 2.143 -22.943 1.00 91.38 99 LEU A CA 1
ATOM 745 C C . LEU A 1 99 ? 13.448 3.256 -22.181 1.00 91.38 99 LEU A C 1
ATOM 747 O O . LEU A 1 99 ? 14.069 4.026 -21.454 1.00 91.38 99 LEU A O 1
ATOM 751 N N . HIS A 1 100 ? 12.121 3.308 -22.317 1.00 86.94 100 HIS A N 1
ATOM 752 C CA . HIS A 1 100 ? 11.260 4.329 -21.713 1.00 86.94 100 HIS A CA 1
ATOM 753 C C . HIS A 1 100 ? 10.508 3.827 -20.479 1.00 86.94 100 HIS A C 1
ATOM 755 O O . HIS A 1 100 ? 9.529 4.444 -20.047 1.00 86.94 100 HIS A O 1
ATOM 761 N N . ALA A 1 101 ? 10.946 2.707 -19.900 1.00 77.12 101 ALA A N 1
ATOM 762 C CA . ALA A 1 101 ? 10.369 2.195 -18.672 1.00 77.12 101 ALA A CA 1
ATOM 763 C C . ALA A 1 101 ? 10.505 3.285 -17.608 1.00 77.12 101 ALA A C 1
ATOM 765 O O . ALA A 1 101 ? 11.616 3.667 -17.227 1.00 77.12 101 ALA A O 1
ATOM 766 N N . LYS A 1 102 ? 9.370 3.809 -17.128 1.00 64.38 102 LYS A N 1
ATOM 767 C CA . LYS A 1 102 ? 9.381 4.713 -15.977 1.00 64.38 102 LYS A CA 1
ATOM 768 C C . LYS A 1 102 ? 10.129 4.004 -14.854 1.00 64.38 102 LYS A C 1
ATOM 770 O O . LYS A 1 102 ? 9.899 2.811 -14.630 1.00 64.38 102 LYS A O 1
ATOM 775 N N . ARG A 1 103 ? 11.020 4.732 -14.164 1.00 59.62 103 ARG A N 1
ATOM 776 C CA . ARG A 1 103 ? 11.621 4.236 -12.920 1.00 59.62 103 ARG A CA 1
ATOM 777 C C . ARG A 1 103 ? 10.490 3.654 -12.091 1.00 59.62 103 ARG A C 1
ATOM 779 O O . ARG A 1 103 ? 9.487 4.333 -11.875 1.00 59.62 103 ARG A O 1
ATOM 786 N N . ILE A 1 104 ? 10.637 2.389 -11.711 1.00 63.78 104 ILE A N 1
ATOM 787 C CA . ILE A 1 104 ? 9.650 1.721 -10.875 1.00 63.78 104 ILE A CA 1
ATOM 788 C C . ILE A 1 104 ? 9.595 2.555 -9.605 1.00 63.78 104 ILE A C 1
ATOM 790 O O . ILE A 1 104 ? 10.591 2.646 -8.891 1.00 63.78 104 ILE A O 1
ATOM 794 N N . GLU A 1 105 ? 8.475 3.229 -9.371 1.00 66.81 105 GLU A N 1
ATOM 795 C CA . GLU A 1 105 ? 8.301 3.935 -8.116 1.00 66.81 105 GLU A CA 1
ATOM 796 C C . GLU A 1 105 ? 8.363 2.908 -6.983 1.00 66.81 105 GLU A C 1
ATOM 798 O O . GLU A 1 105 ? 7.862 1.780 -7.124 1.00 66.81 105 GLU A O 1
ATOM 803 N N . PRO A 1 106 ? 9.008 3.253 -5.862 1.00 71.19 106 PRO A N 1
ATOM 804 C CA . PRO A 1 106 ? 9.047 2.357 -4.730 1.00 71.19 106 PRO A CA 1
ATOM 805 C C . PRO A 1 106 ? 7.624 2.074 -4.276 1.00 71.19 106 PRO A C 1
ATOM 807 O O . PRO A 1 106 ? 6.853 2.971 -3.951 1.00 71.19 106 PRO A O 1
ATOM 810 N N . ARG A 1 107 ? 7.270 0.792 -4.252 1.00 79.06 107 ARG A N 1
ATOM 811 C CA . ARG A 1 107 ? 5.924 0.342 -3.896 1.00 79.06 107 ARG A CA 1
ATOM 812 C C . ARG A 1 107 ? 5.643 0.497 -2.400 1.00 79.06 107 ARG A C 1
ATOM 814 O O . ARG A 1 107 ? 4.491 0.377 -1.997 1.00 79.06 107 ARG A O 1
ATOM 821 N N . LEU A 1 108 ? 6.679 0.681 -1.580 1.00 84.81 108 LEU A N 1
ATOM 822 C CA . LEU A 1 108 ? 6.575 0.984 -0.157 1.00 84.81 108 LEU A CA 1
ATOM 823 C C . LEU A 1 108 ? 7.776 1.823 0.297 1.00 84.81 108 LEU A C 1
ATOM 825 O O . LEU A 1 108 ? 8.923 1.462 0.036 1.00 84.81 108 LEU A O 1
ATOM 829 N N . THR A 1 109 ? 7.501 2.890 1.044 1.00 88.50 109 THR A N 1
ATOM 830 C CA . THR A 1 109 ? 8.509 3.726 1.705 1.00 88.50 109 THR A CA 1
ATOM 831 C C . THR A 1 109 ? 8.498 3.427 3.199 1.00 88.50 109 THR A C 1
ATOM 833 O O . THR A 1 109 ? 7.463 3.542 3.851 1.00 88.50 109 THR A O 1
ATOM 836 N N . VAL A 1 110 ? 9.640 3.019 3.749 1.00 90.44 110 VAL A N 1
ATOM 837 C CA . VAL A 1 110 ? 9.796 2.697 5.172 1.00 90.44 110 VAL A CA 1
ATOM 838 C C . VAL A 1 110 ? 10.758 3.693 5.803 1.00 90.44 110 VAL A C 1
ATOM 840 O O . VAL A 1 110 ? 11.883 3.837 5.339 1.00 90.44 110 VAL A O 1
ATOM 843 N N . TYR A 1 111 ? 10.341 4.345 6.885 1.00 91.69 111 TYR A N 1
ATOM 844 C CA . TYR A 1 111 ? 11.214 5.199 7.687 1.00 91.69 111 TYR A CA 1
ATOM 845 C C . TYR A 1 111 ? 11.776 4.385 8.846 1.00 91.69 111 TYR A C 1
ATOM 847 O O . TYR A 1 111 ? 11.023 3.798 9.623 1.00 91.69 111 TYR A O 1
ATOM 855 N N . VAL A 1 112 ? 13.100 4.326 8.953 1.00 90.94 112 VAL A N 1
ATOM 856 C CA . VAL A 1 112 ? 13.792 3.534 9.972 1.00 90.94 112 VAL A CA 1
ATOM 857 C C . VAL A 1 112 ? 14.698 4.437 10.784 1.00 90.94 112 VAL A C 1
ATOM 859 O O . VAL A 1 112 ? 15.481 5.202 10.230 1.00 90.94 112 VAL A O 1
ATOM 862 N N . CYS A 1 113 ? 14.615 4.306 12.100 1.00 88.69 113 CYS A N 1
ATOM 863 C CA . CYS A 1 113 ? 15.502 4.971 13.035 1.00 88.69 113 CYS A CA 1
ATOM 864 C C . CYS A 1 113 ? 16.144 3.908 13.936 1.00 88.69 113 CYS A C 1
ATOM 866 O O . CYS A 1 113 ? 15.410 3.155 14.585 1.00 88.69 113 CYS A O 1
ATOM 868 N N . PRO A 1 114 ? 17.484 3.792 13.971 1.00 83.88 114 PRO A N 1
ATOM 869 C CA . PRO A 1 114 ? 18.159 2.963 14.962 1.00 83.88 114 PRO A CA 1
ATOM 870 C C . PRO A 1 114 ? 17.835 3.429 16.388 1.00 83.88 114 PRO A C 1
ATOM 872 O O . PRO A 1 114 ? 17.556 4.607 16.626 1.00 83.88 114 PRO A O 1
ATOM 875 N N . SER A 1 115 ? 17.876 2.503 17.348 1.00 82.25 115 SER A N 1
ATOM 876 C CA . SER A 1 115 ? 17.628 2.812 18.758 1.00 82.25 115 SER A CA 1
ATOM 877 C C . SER A 1 115 ? 18.596 3.885 19.262 1.00 82.25 115 SER A C 1
ATOM 879 O O . SER A 1 115 ? 19.806 3.747 19.101 1.00 82.25 115 SER A O 1
ATOM 881 N N . GLY A 1 116 ? 18.064 4.933 19.894 1.00 80.56 116 GLY A N 1
ATOM 882 C CA . GLY A 1 116 ? 18.858 6.053 20.413 1.00 80.56 116 GLY A CA 1
ATOM 883 C C . GLY A 1 116 ? 19.138 7.166 19.398 1.00 80.56 116 GLY A C 1
ATOM 884 O O . GLY A 1 116 ? 19.725 8.179 19.764 1.00 80.56 116 GLY A O 1
ATOM 885 N N . CYS A 1 117 ? 18.694 7.020 18.148 1.00 82.06 117 CYS A N 1
ATOM 886 C CA . CYS A 1 117 ? 18.721 8.093 17.160 1.00 82.06 117 CYS A CA 1
ATOM 887 C C . CYS A 1 117 ? 17.372 8.832 17.114 1.00 82.06 117 CYS A C 1
ATOM 889 O O . CYS A 1 117 ? 16.338 8.305 17.522 1.00 82.06 117 CYS A O 1
ATOM 891 N N . THR A 1 118 ? 17.386 10.057 16.591 1.00 83.25 118 THR A N 1
ATOM 892 C CA . THR A 1 118 ? 16.182 10.864 16.306 1.00 83.25 118 THR A CA 1
ATOM 893 C C . THR A 1 118 ? 15.976 11.098 14.809 1.00 83.25 118 THR A C 1
ATOM 895 O O . THR A 1 118 ? 14.921 11.571 14.388 1.00 83.25 118 THR A O 1
ATOM 898 N N . VAL A 1 119 ? 16.980 10.759 13.9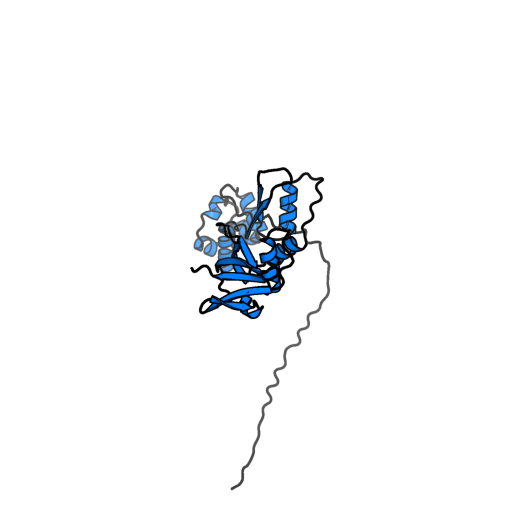96 1.00 85.19 119 VAL A N 1
ATOM 899 C CA . VAL A 1 119 ? 16.979 10.955 12.547 1.00 85.19 119 VAL A CA 1
ATOM 900 C C . VAL A 1 119 ? 16.537 9.668 11.863 1.00 85.19 119 VAL A C 1
ATOM 902 O O . VAL A 1 119 ? 17.163 8.618 12.010 1.00 85.19 119 VAL A O 1
ATOM 905 N N . TYR A 1 120 ? 15.467 9.767 11.080 1.00 88.56 120 TYR A N 1
ATOM 906 C CA . TYR A 1 120 ? 14.943 8.657 10.297 1.00 88.56 120 TYR A CA 1
ATOM 907 C C . TYR A 1 120 ? 15.631 8.589 8.934 1.00 88.56 120 TYR A C 1
ATOM 909 O O . TYR A 1 120 ? 15.711 9.580 8.211 1.00 88.56 120 TYR A O 1
ATOM 917 N N . SER A 1 121 ? 16.075 7.394 8.559 1.00 89.69 121 SER A N 1
ATOM 918 C CA . SER A 1 121 ? 16.512 7.074 7.202 1.00 89.69 121 SER A CA 1
ATOM 919 C C . SER A 1 121 ? 15.342 6.527 6.395 1.00 89.69 121 SER A C 1
ATOM 921 O O . SER A 1 121 ? 14.555 5.718 6.893 1.00 89.69 121 SER A O 1
ATOM 923 N N . VAL A 1 122 ? 15.234 6.947 5.137 1.00 90.75 122 VAL A N 1
ATOM 924 C CA . VAL A 1 122 ? 14.200 6.462 4.220 1.00 90.75 122 VAL A CA 1
ATOM 925 C C . VAL A 1 122 ? 14.688 5.226 3.460 1.00 90.75 122 VAL A C 1
ATOM 927 O O . VAL A 1 122 ? 15.768 5.227 2.875 1.00 90.75 122 VAL A O 1
ATOM 930 N N . LEU A 1 123 ? 13.885 4.163 3.461 1.00 92.12 123 LEU A N 1
ATOM 931 C CA . LEU A 1 123 ? 14.114 2.934 2.710 1.00 92.12 123 LEU A CA 1
ATOM 932 C C . LEU A 1 123 ? 13.007 2.730 1.677 1.00 92.12 123 LEU A C 1
ATOM 934 O O . LEU A 1 123 ? 11.846 2.500 2.011 1.00 92.12 123 LEU A O 1
ATOM 938 N N . TYR A 1 124 ? 13.401 2.761 0.412 1.00 89.38 124 TYR A N 1
ATOM 939 C CA . TYR A 1 124 ? 12.527 2.544 -0.733 1.00 89.38 124 TYR A CA 1
ATOM 940 C C . TYR A 1 124 ? 12.498 1.063 -1.115 1.00 89.38 124 TYR A C 1
ATOM 942 O O . TYR A 1 124 ? 13.536 0.512 -1.491 1.00 89.38 124 TYR A O 1
ATOM 950 N N . LEU A 1 125 ? 11.328 0.425 -1.008 1.00 87.62 125 LEU A N 1
ATOM 951 C CA . LEU A 1 125 ? 11.109 -0.987 -1.328 1.00 87.62 125 LEU A CA 1
ATOM 952 C C . LEU A 1 125 ? 10.282 -1.150 -2.609 1.00 87.62 125 LEU A C 1
ATOM 954 O O . LEU A 1 125 ? 9.129 -0.725 -2.673 1.00 87.62 125 LEU A O 1
ATOM 958 N N . HIS A 1 126 ? 10.840 -1.830 -3.605 1.00 83.69 126 HIS A N 1
ATOM 959 C CA . HIS A 1 126 ? 10.211 -2.097 -4.902 1.00 83.69 126 HIS A CA 1
ATOM 960 C C . HIS A 1 126 ? 9.602 -3.498 -4.965 1.00 83.69 126 HIS A C 1
ATOM 962 O O . HIS A 1 126 ? 8.551 -3.694 -5.570 1.00 83.69 126 HIS A O 1
ATOM 968 N N . ALA A 1 127 ? 10.206 -4.492 -4.312 1.00 81.75 127 ALA A N 1
ATOM 969 C CA . ALA A 1 127 ? 9.640 -5.835 -4.226 1.00 81.75 127 ALA A CA 1
ATOM 970 C C . ALA A 1 127 ? 8.682 -5.978 -3.033 1.00 81.75 127 ALA A C 1
ATOM 972 O O . ALA A 1 127 ? 7.840 -6.878 -3.033 1.00 81.75 127 ALA A O 1
ATOM 973 N N . CYS A 1 128 ? 8.797 -5.096 -2.030 1.00 83.75 128 CYS A N 1
ATOM 974 C CA . CYS A 1 128 ? 8.098 -5.186 -0.743 1.00 83.75 128 CYS A CA 1
ATOM 975 C C . CYS A 1 128 ? 8.306 -6.553 -0.084 1.00 83.75 128 CYS A C 1
ATOM 977 O O . CYS A 1 128 ? 7.372 -7.138 0.450 1.00 83.75 128 CYS A O 1
ATOM 979 N N . ARG A 1 129 ? 9.527 -7.095 -0.137 1.00 86.69 129 ARG A N 1
ATOM 980 C CA . ARG A 1 129 ? 9.855 -8.394 0.468 1.00 86.69 129 ARG A CA 1
ATOM 981 C C . ARG A 1 129 ? 10.735 -8.220 1.693 1.00 86.69 129 ARG A C 1
ATOM 983 O O . ARG A 1 129 ? 11.558 -7.314 1.769 1.00 86.69 129 ARG A O 1
ATOM 990 N N . ALA A 1 130 ? 10.614 -9.156 2.633 1.00 89.75 130 ALA A N 1
ATOM 991 C CA . ALA A 1 130 ? 11.448 -9.182 3.832 1.00 89.75 130 ALA A CA 1
ATOM 992 C C . ALA A 1 130 ? 12.952 -9.233 3.505 1.00 89.75 130 ALA A C 1
ATOM 994 O O . ALA A 1 130 ? 13.740 -8.619 4.215 1.00 89.75 130 ALA A O 1
ATOM 995 N N . ALA A 1 131 ? 13.341 -9.931 2.432 1.00 89.56 131 ALA A N 1
ATOM 996 C CA . ALA A 1 131 ? 14.731 -10.003 1.982 1.00 89.56 131 ALA A CA 1
ATOM 997 C C . ALA A 1 131 ? 15.271 -8.637 1.524 1.00 89.56 131 ALA A C 1
ATOM 999 O O . ALA A 1 131 ? 16.367 -8.259 1.924 1.00 89.56 131 ALA A O 1
ATOM 1000 N N . GLU A 1 132 ? 14.479 -7.876 0.762 1.00 91.50 132 GLU A N 1
ATOM 1001 C CA . GLU A 1 132 ? 14.835 -6.528 0.302 1.00 91.50 132 GLU A CA 1
ATOM 1002 C C . GLU A 1 132 ? 14.971 -5.557 1.482 1.00 91.50 132 GLU A C 1
ATOM 1004 O O . GLU A 1 132 ? 15.973 -4.854 1.599 1.00 91.50 132 GLU A O 1
ATOM 1009 N N . LEU A 1 133 ? 14.000 -5.570 2.406 1.00 92.94 133 LEU A N 1
ATOM 1010 C CA . LEU A 1 133 ? 14.077 -4.761 3.622 1.00 92.94 133 LEU A CA 1
ATOM 1011 C C . LEU A 1 133 ? 15.318 -5.124 4.446 1.00 92.94 133 LEU A C 1
ATOM 1013 O O . LEU A 1 133 ? 16.030 -4.239 4.903 1.00 92.94 133 LEU A O 1
ATOM 1017 N N . LEU A 1 134 ? 15.605 -6.416 4.618 1.00 93.38 134 LEU A N 1
ATOM 1018 C CA . LEU A 1 134 ? 16.773 -6.870 5.368 1.00 93.38 134 LEU A CA 1
ATOM 1019 C C . LEU A 1 134 ? 18.085 -6.437 4.704 1.00 93.38 134 LEU A C 1
ATOM 1021 O O . LEU A 1 134 ? 19.004 -6.024 5.404 1.00 93.38 134 LEU A O 1
ATOM 1025 N N . HIS A 1 135 ? 18.170 -6.515 3.375 1.00 91.88 135 HIS A N 1
ATOM 1026 C CA . HIS A 1 135 ? 19.329 -6.049 2.619 1.00 91.88 135 HIS A CA 1
ATOM 1027 C C . HIS A 1 13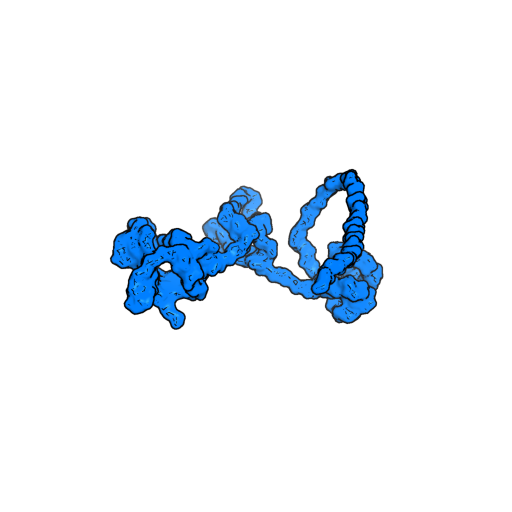5 ? 19.567 -4.549 2.845 1.00 91.88 135 HIS A C 1
ATOM 1029 O O . HIS A 1 135 ? 20.657 -4.162 3.253 1.00 91.88 135 HIS A O 1
ATOM 1035 N N . LYS A 1 136 ? 18.529 -3.717 2.707 1.00 92.81 136 LYS A N 1
ATOM 1036 C CA . LYS A 1 136 ? 18.631 -2.264 2.927 1.00 92.81 136 LYS A CA 1
ATOM 1037 C C . LYS A 1 136 ? 18.854 -1.879 4.394 1.00 92.81 136 LYS A C 1
ATOM 1039 O O . LYS A 1 136 ? 19.518 -0.894 4.679 1.00 92.81 136 LYS A O 1
ATOM 1044 N N . LEU A 1 137 ? 18.357 -2.656 5.355 1.00 93.31 137 LEU A N 1
ATOM 1045 C CA . LEU A 1 137 ? 18.683 -2.434 6.769 1.00 93.31 137 LEU A CA 1
ATOM 1046 C C . LEU A 1 137 ? 20.162 -2.715 7.064 1.00 93.31 137 LEU A C 1
ATOM 1048 O O . LEU A 1 137 ? 20.762 -2.010 7.870 1.00 93.31 137 LEU A O 1
ATOM 1052 N N . ARG A 1 138 ? 20.768 -3.708 6.400 1.00 92.12 138 ARG A N 1
ATOM 1053 C CA . ARG A 1 138 ? 22.202 -4.009 6.553 1.00 92.12 138 ARG A CA 1
ATOM 1054 C C . ARG A 1 138 ? 23.106 -2.896 6.034 1.00 92.12 138 ARG A C 1
ATOM 1056 O O . ARG A 1 138 ? 24.219 -2.786 6.523 1.00 92.12 138 ARG A O 1
ATOM 1063 N N . THR A 1 139 ? 22.648 -2.071 5.092 1.00 89.88 139 THR A N 1
ATOM 1064 C CA . THR A 1 139 ? 23.430 -0.915 4.624 1.00 89.88 139 THR A CA 1
ATOM 1065 C C . THR A 1 139 ? 23.393 0.260 5.603 1.00 89.88 139 THR A C 1
ATOM 1067 O O . THR A 1 139 ? 24.226 1.151 5.498 1.00 89.88 139 THR A O 1
ATOM 1070 N N . LEU A 1 140 ? 22.433 0.285 6.536 1.00 86.50 140 LEU A N 1
ATOM 1071 C CA . LEU A 1 140 ? 22.272 1.359 7.525 1.00 86.50 140 LEU A CA 1
ATOM 1072 C C . LEU A 1 140 ? 22.841 1.019 8.907 1.00 86.50 140 LEU A C 1
ATOM 1074 O O . LEU A 1 140 ? 23.025 1.913 9.728 1.00 86.50 140 LEU A O 1
ATOM 1078 N N . LEU A 1 141 ? 23.066 -0.263 9.197 1.00 86.19 141 LEU A N 1
ATOM 1079 C CA . LEU A 1 141 ? 23.456 -0.743 10.522 1.00 86.19 141 LEU A CA 1
ATOM 1080 C C . LEU A 1 141 ? 24.877 -1.324 10.504 1.00 86.19 141 LEU A C 1
ATOM 1082 O O . LEU A 1 141 ? 25.308 -1.839 9.473 1.00 86.19 141 LEU A O 1
ATOM 1086 N N . PRO A 1 142 ? 25.600 -1.309 11.642 1.00 86.69 142 PRO A N 1
ATOM 1087 C CA . PRO A 1 142 ? 26.916 -1.932 11.737 1.00 86.69 142 PRO A CA 1
ATOM 1088 C C . PRO A 1 142 ? 26.885 -3.405 11.288 1.00 86.69 142 PRO A C 1
ATOM 1090 O O . PRO A 1 142 ? 25.922 -4.101 11.628 1.00 86.69 142 PRO A O 1
ATOM 1093 N N . PRO A 1 143 ? 27.933 -3.925 10.619 1.00 85.25 143 PRO A N 1
ATOM 1094 C CA . PRO A 1 143 ? 27.970 -5.302 10.102 1.00 85.25 143 PRO A CA 1
ATOM 1095 C C . PRO A 1 143 ? 27.748 -6.387 11.166 1.00 85.25 143 PRO A C 1
ATOM 1097 O O . PRO A 1 143 ? 27.291 -7.485 10.862 1.00 85.25 143 PRO A O 1
ATOM 1100 N N . THR A 1 144 ? 28.053 -6.073 12.425 1.00 87.75 144 THR A N 1
ATOM 1101 C CA . THR A 1 144 ? 27.874 -6.9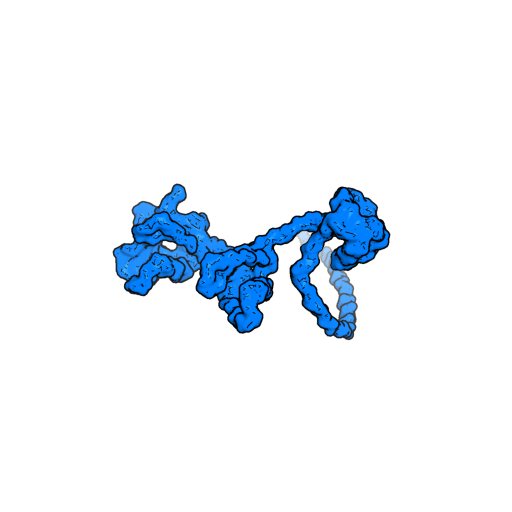47 13.591 1.00 87.75 144 THR A CA 1
ATOM 1102 C C . THR A 1 144 ? 26.423 -7.034 14.077 1.00 87.75 144 THR A C 1
ATOM 1104 O O . THR A 1 144 ? 26.102 -7.852 14.939 1.00 87.75 144 THR A O 1
ATOM 1107 N N . SER A 1 145 ? 25.521 -6.213 13.534 1.00 88.25 145 SER A N 1
ATOM 1108 C CA . SER A 1 145 ? 24.130 -6.131 13.973 1.00 88.25 145 SER A CA 1
ATOM 1109 C C . SER A 1 145 ? 23.337 -7.365 13.551 1.00 88.25 145 SER A C 1
ATOM 1111 O O . SER A 1 145 ? 23.127 -7.633 12.364 1.00 88.25 145 SER A O 1
ATOM 1113 N N . LYS A 1 146 ? 22.795 -8.091 14.531 1.00 89.25 146 LYS A N 1
ATOM 1114 C CA . LYS A 1 146 ? 21.833 -9.163 14.270 1.00 89.25 146 LYS A CA 1
ATOM 1115 C C . LYS A 1 146 ? 20.452 -8.566 14.006 1.00 89.25 146 LYS A C 1
ATOM 1117 O O . LYS A 1 146 ? 19.753 -8.160 14.928 1.00 89.25 146 LYS A O 1
ATOM 1122 N N . ILE A 1 147 ? 20.036 -8.555 12.742 1.00 90.06 147 ILE A N 1
ATOM 1123 C CA . ILE A 1 147 ? 18.726 -8.031 12.335 1.00 90.06 147 ILE A CA 1
ATOM 1124 C C . ILE A 1 147 ? 17.721 -9.182 12.228 1.00 90.06 147 ILE A C 1
ATOM 1126 O O . ILE A 1 147 ? 17.903 -10.115 11.444 1.00 90.06 147 ILE A O 1
ATOM 1130 N N . VAL A 1 148 ? 16.630 -9.105 12.993 1.00 90.44 148 VAL A N 1
ATOM 1131 C CA . VAL A 1 148 ? 15.522 -10.068 12.940 1.00 90.44 148 VAL A CA 1
ATOM 1132 C C . VAL A 1 148 ? 14.218 -9.326 12.674 1.00 90.44 148 VAL A C 1
ATOM 1134 O O . VAL A 1 148 ? 13.756 -8.539 13.492 1.00 90.44 148 VAL A O 1
ATOM 1137 N N . LEU A 1 149 ? 13.585 -9.617 11.537 1.00 90.69 149 LEU A N 1
ATOM 1138 C CA . LEU A 1 149 ? 12.238 -9.126 11.246 1.00 90.69 149 LEU A CA 1
ATOM 1139 C C . LEU A 1 149 ? 11.195 -10.017 11.933 1.00 90.69 149 LEU A C 1
ATOM 1141 O O . LEU A 1 149 ? 11.193 -11.239 11.743 1.00 90.69 149 LEU A O 1
ATOM 1145 N N . ASN A 1 150 ? 10.279 -9.410 12.690 1.00 90.38 150 ASN A N 1
ATOM 1146 C CA . ASN A 1 150 ? 9.170 -10.126 13.318 1.00 90.38 150 ASN A CA 1
ATOM 1147 C C . ASN A 1 150 ? 8.248 -10.766 12.255 1.00 90.38 150 ASN A C 1
ATOM 1149 O O . ASN A 1 150 ? 8.088 -10.234 11.151 1.00 90.38 150 ASN A O 1
ATOM 1153 N N . LYS A 1 151 ? 7.609 -11.897 12.599 1.00 83.12 151 LYS A N 1
ATOM 1154 C CA . LYS A 1 151 ? 6.625 -12.594 11.749 1.00 83.12 151 LYS A CA 1
ATOM 1155 C C . LYS A 1 151 ? 5.564 -11.644 11.181 1.00 83.12 151 LYS A C 1
ATOM 1157 O O . LYS A 1 151 ? 5.230 -11.772 10.010 1.00 83.12 151 LYS A O 1
ATOM 1162 N N . LYS A 1 152 ? 5.099 -10.666 11.964 1.00 79.81 152 LYS A N 1
ATOM 1163 C CA . LYS A 1 152 ? 4.109 -9.665 11.545 1.00 79.81 152 LYS A CA 1
ATOM 1164 C C . LYS A 1 152 ? 4.615 -8.809 10.376 1.00 79.81 152 LYS A C 1
ATOM 1166 O O . LYS A 1 152 ? 3.926 -8.700 9.371 1.00 79.81 152 LYS A O 1
ATOM 1171 N N . ILE A 1 153 ? 5.845 -8.288 10.453 1.00 85.12 153 ILE A N 1
ATOM 1172 C CA . ILE A 1 153 ? 6.472 -7.493 9.374 1.00 85.12 153 ILE A CA 1
ATOM 1173 C C . ILE A 1 153 ? 6.638 -8.344 8.112 1.00 85.12 153 ILE A C 1
ATOM 1175 O O . ILE A 1 153 ? 6.278 -7.917 7.018 1.00 85.12 153 ILE A O 1
ATOM 1179 N N . LYS A 1 154 ? 7.140 -9.577 8.265 1.00 84.31 154 LYS A N 1
ATOM 1180 C CA . LYS A 1 154 ? 7.285 -10.519 7.144 1.00 84.31 154 LYS A CA 1
ATOM 1181 C C . LYS A 1 154 ? 5.938 -10.806 6.475 1.00 84.31 154 LYS A C 1
ATOM 1183 O O . LYS A 1 154 ? 5.864 -10.840 5.252 1.00 84.31 154 LYS A O 1
ATOM 1188 N N . HIS A 1 155 ? 4.888 -10.985 7.274 1.00 81.88 155 HIS A N 1
ATOM 1189 C CA . HIS A 1 155 ? 3.533 -11.230 6.798 1.00 81.88 155 HIS A CA 1
ATOM 1190 C C . HIS A 1 155 ? 2.955 -10.018 6.053 1.00 81.88 155 HIS A C 1
ATOM 1192 O O . HIS A 1 155 ? 2.436 -10.198 4.956 1.00 81.88 155 HIS A O 1
ATOM 1198 N N . TYR A 1 156 ? 3.121 -8.799 6.583 1.00 80.25 156 TYR A N 1
ATOM 1199 C CA . TYR A 1 156 ? 2.696 -7.562 5.913 1.00 80.25 156 TYR A CA 1
ATOM 1200 C C . TYR A 1 156 ? 3.358 -7.376 4.550 1.00 80.25 156 TYR A C 1
ATOM 1202 O O . TYR A 1 156 ? 2.667 -7.159 3.557 1.00 80.25 156 TYR A O 1
ATOM 1210 N N . LEU A 1 157 ? 4.685 -7.526 4.499 1.00 83.81 157 LEU A N 1
ATOM 1211 C CA . LEU A 1 157 ? 5.466 -7.414 3.268 1.00 83.81 157 LEU A CA 1
ATOM 1212 C C . LEU A 1 157 ? 5.038 -8.469 2.236 1.00 83.81 157 LEU A C 1
ATOM 1214 O O . LEU A 1 157 ? 4.770 -8.147 1.083 1.00 83.81 157 LEU A O 1
ATOM 1218 N N . HIS A 1 158 ? 4.892 -9.726 2.661 1.00 75.88 158 HIS A N 1
ATOM 1219 C CA . HIS A 1 158 ? 4.523 -10.812 1.755 1.00 75.88 158 HIS A CA 1
ATOM 1220 C C . HIS A 1 158 ? 3.092 -10.697 1.221 1.00 75.88 158 HIS A C 1
ATOM 1222 O O . HIS A 1 158 ? 2.846 -10.992 0.055 1.00 75.88 158 HIS A O 1
ATOM 1228 N N . ARG A 1 159 ? 2.125 -10.353 2.076 1.00 67.50 159 ARG A N 1
ATOM 1229 C CA . ARG A 1 159 ? 0.707 -10.408 1.709 1.00 67.50 159 ARG A CA 1
ATOM 1230 C C . ARG A 1 159 ? 0.147 -9.102 1.174 1.00 67.50 159 ARG A C 1
ATOM 1232 O O . ARG A 1 159 ? -0.994 -9.137 0.737 1.00 67.50 159 ARG A O 1
ATOM 1239 N N . ARG A 1 160 ? 0.912 -7.998 1.198 1.00 64.38 160 ARG A N 1
ATOM 1240 C CA . ARG A 1 160 ? 0.392 -6.654 0.882 1.00 64.38 160 ARG A CA 1
ATOM 1241 C C . ARG A 1 160 ? -0.961 -6.456 1.544 1.00 64.38 160 ARG A C 1
ATOM 1243 O O . ARG A 1 160 ? -1.974 -6.319 0.872 1.00 64.38 160 ARG A O 1
ATOM 1250 N N . ILE A 1 161 ? -0.977 -6.610 2.863 1.00 63.81 161 ILE A N 1
ATOM 1251 C CA . ILE A 1 161 ? -2.240 -6.627 3.589 1.00 63.81 161 ILE A CA 1
ATOM 1252 C C . ILE A 1 161 ? -2.750 -5.197 3.600 1.00 63.81 161 ILE A C 1
ATOM 1254 O O . ILE A 1 161 ? -2.347 -4.394 4.437 1.00 63.81 161 ILE A O 1
ATOM 1258 N N . GLU A 1 162 ? -3.574 -4.881 2.615 1.00 67.62 162 GLU A N 1
ATOM 1259 C CA . GLU A 1 162 ? -4.360 -3.669 2.633 1.00 67.62 162 GLU A CA 1
ATOM 1260 C C . GLU A 1 162 ? -5.419 -3.838 3.726 1.00 67.62 162 GLU A C 1
ATOM 1262 O O . GLU A 1 162 ? -5.999 -4.926 3.876 1.00 67.62 162 GLU A O 1
ATOM 1267 N N . PRO A 1 163 ? -5.622 -2.812 4.565 1.00 78.94 163 PRO A N 1
ATOM 1268 C CA . PRO A 1 163 ? -6.740 -2.821 5.486 1.00 78.94 163 PRO A CA 1
ATOM 1269 C C . PRO A 1 163 ? -8.023 -2.969 4.677 1.00 78.94 163 PRO A C 1
ATOM 1271 O O . PRO A 1 163 ? -8.236 -2.278 3.687 1.00 78.94 163 PRO A O 1
ATOM 1274 N N . ARG A 1 164 ? -8.883 -3.887 5.107 1.00 88.62 164 ARG A N 1
ATOM 1275 C CA . ARG A 1 164 ? -10.223 -4.035 4.533 1.00 88.62 164 ARG A CA 1
ATOM 1276 C C . ARG A 1 164 ? -11.177 -2.970 5.060 1.00 88.62 164 ARG A C 1
ATOM 1278 O O . ARG A 1 164 ? -12.231 -2.770 4.473 1.00 88.62 164 ARG A O 1
ATOM 1285 N N . LEU A 1 165 ? -10.824 -2.361 6.188 1.00 92.75 165 LEU A N 1
ATOM 1286 C CA . LEU A 1 165 ? -11.560 -1.279 6.810 1.00 92.75 165 LEU A CA 1
ATOM 1287 C C . LEU A 1 165 ? -10.586 -0.376 7.575 1.00 92.75 165 LEU A C 1
ATOM 1289 O O . LEU A 1 165 ? -9.789 -0.855 8.390 1.00 92.75 165 LEU A O 1
ATOM 1293 N N . THR A 1 166 ? -10.676 0.922 7.326 1.00 94.50 166 THR A N 1
ATOM 1294 C CA . THR A 1 166 ? -9.953 1.975 8.037 1.00 94.50 166 THR A CA 1
ATOM 1295 C C . THR A 1 166 ? -10.942 2.775 8.869 1.00 94.50 166 THR A C 1
ATOM 1297 O O . THR A 1 166 ? -11.919 3.301 8.346 1.00 94.50 166 THR A O 1
ATOM 1300 N N . VAL A 1 167 ? -10.693 2.871 10.173 1.00 95.88 167 VAL A N 1
ATOM 1301 C CA . VAL A 1 167 ? -11.542 3.627 11.100 1.00 95.88 167 VAL A CA 1
ATOM 1302 C C . VAL A 1 167 ? -10.696 4.623 11.870 1.00 95.88 167 VAL A C 1
ATOM 1304 O O . VAL A 1 167 ? -9.636 4.271 12.380 1.00 95.88 167 VAL A O 1
ATOM 1307 N N . TYR A 1 168 ? -11.170 5.854 12.003 1.00 95.94 168 TYR A N 1
ATOM 1308 C CA . TYR A 1 168 ? -10.528 6.878 12.815 1.00 95.94 168 TYR A CA 1
ATOM 1309 C C . TYR A 1 168 ? -11.245 6.979 14.153 1.00 95.94 168 TYR A C 1
ATOM 1311 O O . TYR A 1 168 ? -12.453 7.195 14.204 1.00 95.94 168 TYR A O 1
ATOM 1319 N N . VAL A 1 169 ? -10.508 6.840 15.250 1.00 96.50 169 VAL A N 1
ATOM 1320 C CA . VAL A 1 169 ? -11.083 6.851 16.596 1.00 96.50 169 VAL A CA 1
ATOM 1321 C C . VAL A 1 169 ? -10.416 7.920 17.444 1.00 96.50 169 VAL A C 1
ATOM 1323 O O . VAL A 1 169 ? -9.192 7.956 17.554 1.00 96.50 169 VAL A O 1
ATOM 1326 N N . CYS A 1 170 ? -11.223 8.778 18.059 1.00 94.69 170 CYS A N 1
ATOM 1327 C CA . CYS A 1 170 ? -10.772 9.780 19.014 1.00 94.69 170 CYS A CA 1
ATOM 1328 C C . CYS A 1 170 ? -11.233 9.394 20.430 1.00 94.69 170 CYS A C 1
ATOM 1330 O O . CYS A 1 170 ? -12.443 9.357 20.676 1.00 94.69 170 CYS A O 1
ATOM 1332 N N . PRO A 1 171 ? -10.312 9.087 21.363 1.00 92.00 171 PRO A N 1
ATOM 1333 C CA . PRO A 1 171 ? -10.657 8.868 22.765 1.00 92.00 171 PRO A CA 1
ATOM 1334 C C . PRO A 1 171 ? -11.278 10.108 23.419 1.00 92.00 171 PRO A C 1
ATOM 1336 O O . PRO A 1 171 ? -10.961 11.246 23.065 1.00 92.00 171 PRO A O 1
ATOM 1339 N N . SER A 1 172 ? -12.142 9.895 24.412 1.00 86.50 172 SER A N 1
ATOM 1340 C CA . SER A 1 172 ? -12.745 10.964 25.211 1.00 86.50 172 SER A CA 1
ATOM 1341 C C . SER A 1 172 ? -11.683 11.900 25.800 1.00 86.50 172 SER A C 1
ATOM 1343 O O . SER A 1 172 ? -10.733 11.443 26.435 1.00 86.50 172 SER A O 1
ATOM 1345 N N . GLY A 1 173 ? -11.859 13.211 25.620 1.00 83.00 173 GLY A N 1
ATOM 1346 C CA . GLY A 1 173 ? -10.919 14.230 26.105 1.00 83.00 173 GLY A CA 1
ATOM 1347 C C . GLY A 1 173 ? -9.725 14.496 25.181 1.00 83.00 173 GLY A C 1
ATOM 1348 O O . GLY A 1 173 ? -8.931 15.391 25.464 1.00 83.00 173 GLY A O 1
ATOM 1349 N N . CYS A 1 174 ? -9.605 13.778 24.062 1.00 86.06 174 CYS A N 1
ATOM 1350 C CA . CYS A 1 174 ? -8.619 14.055 23.024 1.00 86.06 174 CYS A CA 1
ATOM 1351 C C . CYS A 1 174 ? -9.233 14.847 21.856 1.00 86.06 174 CYS A C 1
ATOM 1353 O O . CYS A 1 174 ? -10.447 14.869 21.647 1.00 86.06 174 CYS A O 1
ATOM 1355 N N . THR A 1 175 ? -8.372 15.498 21.073 1.00 84.06 175 THR A N 1
ATOM 1356 C CA . THR A 1 175 ? -8.733 16.179 19.814 1.00 84.06 175 THR A CA 1
ATOM 1357 C C . THR A 1 175 ? -8.128 15.504 18.583 1.00 84.06 175 THR A C 1
ATOM 1359 O O . THR A 1 175 ? -8.492 15.833 17.457 1.00 84.06 175 THR A O 1
ATOM 1362 N N . VAL A 1 176 ? -7.212 14.552 18.788 1.00 87.94 176 VAL A N 1
ATOM 1363 C CA . VAL A 1 176 ? -6.471 13.865 17.728 1.00 87.94 176 VAL A CA 1
ATOM 1364 C C . VAL A 1 176 ? -7.047 12.469 17.523 1.00 87.94 176 VAL A C 1
ATOM 1366 O O . VAL A 1 176 ? -7.136 11.679 18.463 1.00 87.94 176 VAL A O 1
ATOM 1369 N N . TYR A 1 177 ? -7.399 12.153 16.279 1.00 92.38 177 TYR A N 1
ATOM 1370 C CA . TYR A 1 177 ? -7.857 10.823 15.894 1.00 92.38 177 TYR A CA 1
ATOM 1371 C C . TYR A 1 177 ? -6.676 9.873 15.685 1.00 92.38 177 TYR A C 1
ATOM 1373 O O . TYR A 1 177 ? -5.684 10.214 15.043 1.00 92.38 177 TYR A O 1
ATOM 1381 N N . SER A 1 178 ? -6.821 8.648 16.181 1.00 92.56 178 SER A N 1
ATOM 1382 C CA . SER A 1 178 ? -5.933 7.528 15.881 1.00 92.56 178 SER A CA 1
ATOM 1383 C C . SER A 1 178 ? -6.536 6.669 14.776 1.00 92.56 178 SER A C 1
ATOM 1385 O O . SER A 1 178 ? -7.718 6.332 14.820 1.00 92.56 178 SER A O 1
ATOM 1387 N N . VAL A 1 179 ? -5.726 6.291 13.788 1.00 94.38 179 VAL A N 1
ATOM 1388 C CA . VAL A 1 179 ? -6.167 5.408 12.703 1.00 94.38 179 VAL A CA 1
ATOM 1389 C C . VAL A 1 179 ? -6.082 3.939 13.122 1.00 94.38 179 VAL A C 1
ATOM 1391 O O . VAL A 1 179 ? -5.051 3.464 13.603 1.00 94.38 179 VAL A O 1
ATOM 1394 N N . LEU A 1 180 ? -7.169 3.201 12.915 1.00 94.62 180 LEU A N 1
ATOM 1395 C CA . LEU A 1 180 ? -7.290 1.774 13.172 1.00 94.62 180 LEU A CA 1
ATOM 1396 C C . LEU A 1 180 ? -7.514 1.024 11.857 1.00 94.62 180 LEU A C 1
ATOM 1398 O O . LEU A 1 180 ? -8.574 1.090 11.244 1.00 94.62 180 LEU A O 1
ATOM 1402 N N . TYR A 1 181 ? -6.502 0.259 11.461 1.00 92.88 181 TYR A N 1
ATOM 1403 C CA . TYR A 1 181 ? -6.537 -0.604 10.280 1.00 92.88 181 TYR A CA 1
ATOM 1404 C C . TYR A 1 181 ? -7.022 -2.003 10.636 1.00 92.88 181 TYR A C 1
ATOM 1406 O O . TYR A 1 181 ? -6.339 -2.701 11.397 1.00 92.88 181 TYR A O 1
ATOM 1414 N N . LEU A 1 182 ? -8.159 -2.424 10.091 1.00 92.25 182 LEU A N 1
ATOM 1415 C CA . LEU A 1 182 ? -8.737 -3.747 10.301 1.00 92.25 182 LEU A CA 1
ATOM 1416 C C . LEU A 1 182 ? -8.560 -4.603 9.048 1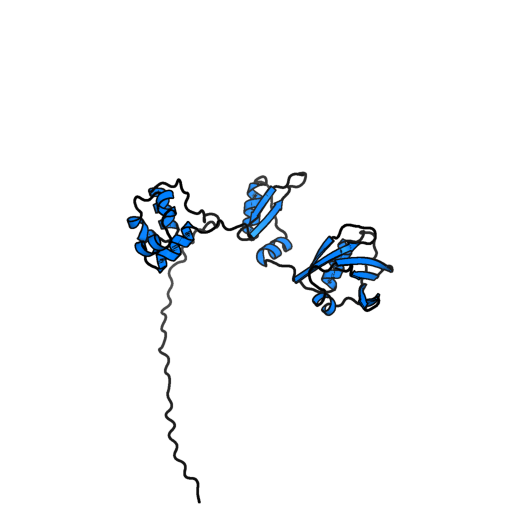.00 92.25 182 LEU A C 1
ATOM 1418 O O . LEU A 1 182 ? -8.868 -4.182 7.935 1.00 92.25 182 LEU A O 1
ATOM 1422 N N . HIS A 1 183 ? -8.071 -5.827 9.232 1.00 87.94 183 HIS A N 1
ATOM 1423 C CA . HIS A 1 183 ? -7.767 -6.741 8.124 1.00 87.94 183 HIS A CA 1
ATOM 1424 C C . HIS A 1 183 ? -8.696 -7.954 8.114 1.00 87.94 183 HIS A C 1
ATOM 1426 O O . HIS A 1 183 ? -8.988 -8.506 7.057 1.00 87.94 183 HIS A O 1
ATOM 1432 N N . ALA A 1 184 ? -9.167 -8.391 9.283 1.00 88.56 184 ALA A N 1
ATOM 1433 C CA . ALA A 1 184 ? -10.138 -9.470 9.401 1.00 88.56 184 ALA A CA 1
ATOM 1434 C C . ALA A 1 184 ? -11.584 -8.948 9.418 1.00 88.56 184 ALA A C 1
ATOM 1436 O O . ALA A 1 184 ? -12.497 -9.740 9.181 1.00 88.56 184 ALA A O 1
ATOM 1437 N N . CYS A 1 185 ? -11.781 -7.650 9.688 1.00 92.19 185 CYS A N 1
ATOM 1438 C CA . CYS A 1 185 ? -13.089 -7.026 9.928 1.00 92.19 185 CYS A CA 1
ATOM 1439 C C . CYS A 1 185 ? -13.903 -7.818 10.964 1.00 92.19 185 CYS A C 1
ATOM 1441 O O . CYS A 1 185 ? -15.027 -8.241 10.702 1.00 92.19 185 CYS A O 1
ATOM 1443 N N . ARG A 1 186 ? -13.285 -8.080 12.124 1.00 95.25 186 ARG A N 1
ATOM 1444 C CA . ARG A 1 186 ? -13.897 -8.793 13.256 1.00 95.25 186 ARG A CA 1
ATOM 1445 C C . ARG A 1 186 ? -14.010 -7.885 14.472 1.00 95.25 186 ARG A C 1
ATOM 1447 O O . ARG A 1 186 ? -13.108 -7.085 14.723 1.00 95.25 186 ARG A O 1
ATOM 1454 N N . ALA A 1 187 ? -15.056 -8.078 15.269 1.00 95.19 187 ALA A N 1
ATOM 1455 C CA . ALA A 1 187 ? -15.283 -7.349 16.512 1.00 95.19 187 ALA A CA 1
ATOM 1456 C C . ALA A 1 187 ? -14.110 -7.513 17.484 1.00 95.19 187 ALA A C 1
ATOM 1458 O O . ALA A 1 187 ? -13.656 -6.531 18.061 1.00 95.19 187 ALA A O 1
ATOM 1459 N N . ALA A 1 188 ? -13.537 -8.718 17.583 1.00 93.88 188 ALA A N 1
ATOM 1460 C CA . ALA A 1 188 ? -12.370 -8.970 18.430 1.00 93.88 188 ALA A CA 1
ATOM 1461 C C . ALA A 1 188 ? -11.114 -8.193 17.979 1.00 93.88 188 ALA A C 1
ATOM 1463 O O . ALA A 1 188 ? -10.342 -7.728 18.815 1.00 93.88 188 ALA A O 1
ATOM 1464 N N . GLU A 1 189 ? -10.908 -8.020 16.664 1.00 94.44 189 GLU A N 1
ATOM 1465 C CA . GLU A 1 189 ? -9.794 -7.212 16.142 1.00 94.44 189 GLU A CA 1
ATOM 1466 C C . GLU A 1 189 ? -10.000 -5.731 16.475 1.00 94.44 189 GLU A C 1
ATOM 1468 O O . GLU 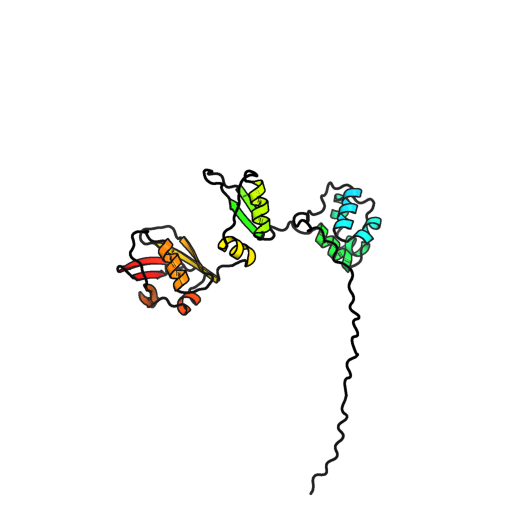A 1 189 ? -9.056 -5.070 16.916 1.00 94.44 189 GLU A O 1
ATOM 1473 N N . LEU A 1 190 ? -11.225 -5.225 16.283 1.00 95.50 190 LEU A N 1
ATOM 1474 C CA . LEU A 1 190 ? -11.571 -3.846 16.612 1.00 95.50 190 LEU A CA 1
ATOM 1475 C C . LEU A 1 190 ? -11.391 -3.586 18.107 1.00 95.50 190 LEU A C 1
ATOM 1477 O O . LEU A 1 190 ? -10.662 -2.672 18.476 1.00 95.50 190 LEU A O 1
ATOM 1481 N N . LEU A 1 191 ? -11.972 -4.429 18.962 1.00 94.06 191 LEU A N 1
ATOM 1482 C CA . LEU A 1 191 ? -11.865 -4.312 20.413 1.00 94.06 191 LEU A CA 1
ATOM 1483 C C . LEU A 1 191 ? -10.404 -4.307 20.873 1.00 94.06 191 LEU A C 1
ATOM 1485 O O . LEU A 1 191 ? -9.997 -3.422 21.623 1.00 94.06 191 LEU A O 1
ATOM 1489 N N . HIS A 1 192 ? -9.590 -5.245 20.381 1.00 92.12 192 HIS A N 1
ATOM 1490 C CA . HIS A 1 192 ? -8.172 -5.295 20.729 1.00 92.12 192 HIS A CA 1
ATOM 1491 C C . HIS A 1 192 ? -7.445 -3.990 20.373 1.00 92.12 192 HIS A C 1
ATOM 1493 O O . HIS A 1 192 ? -6.638 -3.503 21.159 1.00 92.12 192 HIS A O 1
ATOM 1499 N N . LYS A 1 193 ? -7.750 -3.394 19.214 1.00 93.19 193 LYS A N 1
ATOM 1500 C CA . LYS A 1 193 ? -7.172 -2.112 18.783 1.00 93.19 193 LYS A CA 1
ATOM 1501 C C . LYS A 1 193 ? -7.695 -0.929 19.596 1.00 93.19 193 LYS A C 1
ATOM 1503 O O . LYS A 1 193 ? -6.896 -0.073 19.960 1.00 93.19 193 LYS A O 1
ATOM 1508 N N . LEU A 1 194 ? -8.981 -0.900 19.940 1.00 93.50 194 LEU A N 1
ATOM 1509 C CA . LEU A 1 194 ? -9.558 0.133 20.808 1.00 93.50 194 LEU A CA 1
ATOM 1510 C C . LEU A 1 194 ? -8.898 0.135 22.188 1.00 93.50 194 LEU A C 1
ATOM 1512 O O . LEU A 1 194 ? -8.554 1.200 22.690 1.00 93.50 194 LEU A O 1
ATOM 1516 N N . ARG A 1 195 ? -8.624 -1.046 22.759 1.00 89.31 195 ARG A N 1
ATOM 1517 C CA . ARG A 1 195 ? -7.911 -1.175 24.041 1.00 89.31 195 ARG A CA 1
ATOM 1518 C C . ARG A 1 195 ? -6.524 -0.519 24.011 1.00 89.31 195 ARG A C 1
ATOM 1520 O O . ARG A 1 195 ? -6.094 0.014 25.024 1.00 89.31 195 ARG A O 1
ATOM 1527 N N . THR A 1 196 ? -5.845 -0.487 22.859 1.00 89.50 196 THR A N 1
ATOM 1528 C CA . THR A 1 196 ? -4.537 0.193 22.732 1.00 89.50 196 THR A CA 1
ATOM 1529 C C . THR A 1 196 ? -4.616 1.717 22.818 1.00 89.50 196 THR A C 1
ATOM 1531 O O . THR A 1 196 ? -3.590 2.361 23.013 1.00 89.50 196 THR A O 1
ATOM 1534 N N . LEU A 1 197 ? -5.815 2.292 22.679 1.00 89.19 197 LEU A N 1
ATOM 1535 C CA . LEU A 1 197 ? -6.058 3.730 22.800 1.00 89.19 197 LEU A CA 1
ATOM 1536 C C . LEU A 1 197 ? -6.415 4.150 24.235 1.00 89.19 197 LEU A C 1
ATOM 1538 O O . LEU A 1 197 ? -6.544 5.342 24.505 1.00 89.19 197 LEU A O 1
ATOM 1542 N N . LEU A 1 198 ? -6.601 3.187 25.143 1.00 85.06 198 LEU A N 1
ATOM 1543 C CA . LEU A 1 198 ? -6.988 3.425 26.530 1.00 85.06 198 LEU A CA 1
ATOM 1544 C C . LEU A 1 198 ? -5.772 3.342 27.468 1.00 85.06 198 LEU A C 1
ATOM 1546 O O . LEU A 1 198 ? -4.800 2.644 27.165 1.00 85.06 198 LEU A O 1
ATOM 1550 N N . PRO A 1 199 ? -5.809 4.011 28.636 1.00 81.31 199 PRO A N 1
ATOM 1551 C CA . PRO A 1 199 ? -4.755 3.894 29.637 1.00 81.31 199 PRO A CA 1
ATOM 1552 C C . PRO A 1 199 ? -4.565 2.441 30.119 1.00 81.31 199 PRO A C 1
ATOM 1554 O O . PRO A 1 199 ? -5.556 1.735 30.336 1.00 81.31 199 PRO A O 1
ATOM 1557 N N . PRO A 1 200 ? -3.319 1.997 30.380 1.00 68.44 200 PRO A N 1
ATOM 1558 C CA . PRO A 1 200 ? -3.001 0.612 30.757 1.00 68.44 200 PRO A CA 1
ATOM 1559 C C . PRO A 1 200 ? -3.553 0.182 32.127 1.00 68.44 200 PRO A C 1
ATOM 1561 O O . PRO A 1 200 ? -3.521 -0.998 32.455 1.00 68.44 200 PRO A O 1
ATOM 1564 N N . THR A 1 201 ? -4.053 1.120 32.934 1.00 60.34 201 THR A N 1
ATOM 1565 C CA . THR A 1 201 ? -4.669 0.874 34.250 1.00 60.34 201 THR A CA 1
ATOM 1566 C C . THR A 1 201 ? -6.166 0.563 34.174 1.00 60.34 201 THR A C 1
ATOM 1568 O O . THR A 1 201 ? -6.814 0.383 35.205 1.00 60.34 201 THR A O 1
ATOM 1571 N N . SER A 1 202 ? -6.744 0.521 32.972 1.00 63.09 202 SER A N 1
ATOM 1572 C CA . SER A 1 202 ? -8.156 0.195 32.788 1.00 63.09 202 SER A CA 1
ATOM 1573 C C . SER A 1 202 ? -8.403 -1.312 32.954 1.00 63.09 202 SER A C 1
ATOM 1575 O O . SER A 1 202 ? -7.687 -2.131 32.381 1.00 63.09 202 SER A O 1
ATOM 1577 N N . LYS A 1 203 ? -9.426 -1.685 33.746 1.00 64.12 203 LYS A N 1
ATOM 1578 C CA . LYS A 1 203 ? -9.992 -3.051 33.753 1.00 64.12 203 LYS A CA 1
ATOM 1579 C C . LYS A 1 203 ? -10.282 -3.499 32.313 1.00 64.12 203 LYS A C 1
ATOM 1581 O O . LYS A 1 203 ? -10.635 -2.645 31.493 1.00 64.12 203 LYS A O 1
ATOM 1586 N N . GLU A 1 204 ? -10.135 -4.797 32.021 1.00 67.88 204 GLU A N 1
ATOM 1587 C CA . GLU A 1 204 ? -10.511 -5.345 30.711 1.00 67.88 204 GLU A CA 1
ATOM 1588 C C . GLU A 1 204 ? -11.935 -4.905 30.363 1.00 67.88 204 GLU A C 1
ATOM 1590 O O . GLU A 1 204 ? -12.807 -4.946 31.219 1.00 67.88 204 GLU A O 1
ATOM 1595 N N . CYS A 1 205 ? -12.111 -4.388 29.144 1.00 71.00 205 CYS A N 1
ATOM 1596 C CA . CYS A 1 205 ? -13.415 -4.036 28.589 1.00 71.00 205 CYS A CA 1
ATOM 1597 C C . CYS A 1 205 ? -13.783 -5.088 27.551 1.00 71.00 205 CYS A C 1
ATOM 1599 O O . CYS A 1 205 ? -13.165 -5.110 26.481 1.00 71.00 205 CYS A O 1
ATOM 1601 N N . ASP A 1 206 ? -14.733 -5.959 27.843 1.00 80.62 206 ASP A N 1
ATOM 1602 C CA . ASP A 1 206 ? -15.153 -7.065 26.986 1.00 80.62 206 ASP A CA 1
ATOM 1603 C C . ASP A 1 206 ? -16.282 -6.677 26.032 1.00 80.62 206 ASP A C 1
ATOM 1605 O O . ASP A 1 206 ? -16.452 -7.306 24.982 1.00 80.62 206 ASP A O 1
ATOM 1609 N N . THR A 1 207 ? -17.005 -5.594 26.332 1.00 89.06 207 THR A N 1
ATOM 1610 C CA . THR A 1 207 ? -18.155 -5.169 25.533 1.00 89.06 207 THR A CA 1
ATOM 1611 C C . THR A 1 207 ? -17.883 -3.866 24.787 1.00 89.06 207 THR A C 1
ATOM 1613 O O . THR A 1 207 ? -17.470 -2.858 25.360 1.00 89.06 207 THR A O 1
ATOM 1616 N N . VAL A 1 208 ? -18.163 -3.872 23.480 1.00 93.75 208 VAL A N 1
ATOM 1617 C CA . VAL A 1 208 ? -18.187 -2.662 22.646 1.00 93.75 208 VAL A CA 1
ATOM 1618 C C . VAL A 1 208 ? -19.598 -2.446 22.122 1.00 93.75 208 VAL A C 1
ATOM 1620 O O . VAL A 1 208 ? -20.216 -3.357 21.564 1.00 93.75 208 VAL A O 1
ATOM 1623 N N . LEU A 1 209 ? -20.089 -1.228 22.287 1.00 95.12 209 LEU A N 1
ATOM 1624 C CA . LEU A 1 209 ? -21.342 -0.720 21.758 1.00 95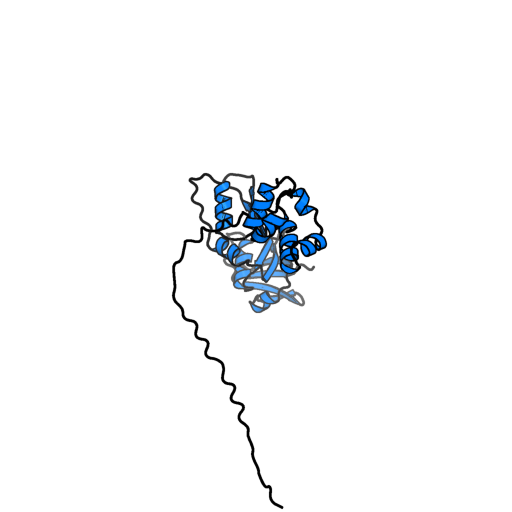.12 209 LEU A CA 1
ATOM 1625 C C . LEU A 1 209 ? -21.040 0.320 20.677 1.00 95.12 209 LEU A C 1
ATOM 1627 O O . LEU A 1 209 ? -20.025 1.012 20.725 1.00 95.12 209 LEU A O 1
ATOM 1631 N N . VAL A 1 210 ? -21.930 0.440 19.705 1.00 94.94 210 VAL A N 1
ATOM 1632 C CA . VAL A 1 210 ? -21.913 1.465 18.664 1.00 94.94 210 VAL A CA 1
ATOM 1633 C C . VAL A 1 210 ? -23.231 2.219 18.743 1.00 94.94 210 VAL A C 1
ATOM 1635 O O . VAL A 1 210 ? -24.292 1.597 18.804 1.00 94.94 210 VAL A O 1
ATOM 1638 N N . SER A 1 211 ? -23.179 3.545 18.750 1.00 93.81 211 SER A N 1
ATOM 1639 C CA . SER A 1 211 ? -24.379 4.380 18.722 1.00 93.81 211 SER A CA 1
ATOM 1640 C C . SER A 1 211 ? -25.087 4.217 17.375 1.00 93.81 211 SER A C 1
ATOM 1642 O O . SER A 1 211 ? -24.549 4.572 16.327 1.00 93.81 211 SER A O 1
ATOM 1644 N N . GLY A 1 212 ? -26.284 3.640 17.411 1.00 87.62 212 GLY A N 1
ATOM 1645 C CA . GLY A 1 212 ? -27.154 3.407 16.265 1.00 87.62 212 GLY A CA 1
ATOM 1646 C C . GLY A 1 212 ? -28.157 4.543 16.021 1.00 87.62 212 GLY A C 1
ATOM 1647 O O . GLY A 1 212 ? -27.993 5.655 16.537 1.00 87.62 212 GLY A O 1
ATOM 1648 N N . PRO A 1 213 ? -29.223 4.280 15.240 1.00 86.12 213 PRO A N 1
ATOM 1649 C CA . PRO A 1 213 ? -30.277 5.254 14.969 1.00 86.12 213 PRO A CA 1
ATOM 1650 C C . PRO A 1 213 ? -30.864 5.813 16.266 1.00 86.12 213 PRO A C 1
ATOM 1652 O O . PRO A 1 213 ? -31.121 5.065 17.210 1.00 86.12 213 PRO A O 1
ATOM 1655 N N . ASN A 1 214 ? -31.074 7.129 16.315 1.00 86.19 214 ASN A N 1
ATOM 1656 C CA . ASN A 1 214 ? -31.587 7.838 17.494 1.00 86.19 214 ASN A CA 1
ATOM 1657 C C . ASN A 1 214 ? -30.733 7.656 18.768 1.00 86.19 214 ASN A C 1
ATOM 1659 O O . ASN A 1 214 ? -31.243 7.815 19.873 1.00 86.19 214 ASN A O 1
ATOM 1663 N N . GLY A 1 215 ? -29.449 7.304 18.631 1.00 85.69 215 GLY A N 1
ATOM 1664 C CA . GLY A 1 215 ? -28.547 7.089 19.765 1.00 85.69 215 GLY A CA 1
ATOM 1665 C C . GLY A 1 215 ? -28.741 5.750 20.483 1.00 85.69 215 GLY A C 1
ATOM 1666 O O . GLY A 1 215 ? -28.186 5.559 21.561 1.00 85.69 215 GLY A O 1
ATOM 1667 N N . ALA A 1 216 ? -29.508 4.814 19.912 1.00 90.00 216 ALA A N 1
ATOM 1668 C CA . ALA A 1 216 ? -29.700 3.497 20.510 1.00 90.00 216 ALA A CA 1
ATOM 1669 C C . ALA A 1 216 ? -28.368 2.721 20.566 1.00 90.00 216 ALA A C 1
ATOM 1671 O O . ALA A 1 216 ? -27.711 2.586 19.531 1.00 90.00 216 ALA A O 1
ATOM 1672 N N . PRO A 1 217 ? -27.953 2.175 21.721 1.00 91.50 217 PRO A N 1
ATOM 1673 C CA . PRO A 1 217 ? -26.723 1.400 21.808 1.00 91.50 217 PRO A CA 1
ATOM 1674 C C . PRO A 1 217 ? -26.881 0.049 21.099 1.00 91.50 217 PRO A C 1
ATOM 1676 O O . PRO A 1 217 ? -27.724 -0.770 21.464 1.00 91.50 217 PRO A O 1
ATOM 1679 N N . VAL A 1 218 ? -26.043 -0.206 20.095 1.00 94.88 218 VAL A N 1
ATOM 1680 C CA . VAL A 1 218 ? -26.016 -1.463 19.337 1.00 94.88 218 VAL A CA 1
ATOM 1681 C C . VAL A 1 218 ? -24.746 -2.225 19.675 1.00 94.88 218 VAL A C 1
ATOM 1683 O O . VAL A 1 218 ? -23.642 -1.705 19.540 1.00 94.88 218 VAL A O 1
ATOM 1686 N N . ARG A 1 219 ? -24.869 -3.485 20.093 1.00 94.50 219 ARG A N 1
ATOM 1687 C CA . ARG A 1 219 ? -23.699 -4.317 20.390 1.00 94.50 219 ARG A CA 1
ATOM 1688 C C . ARG A 1 219 ? -22.867 -4.559 19.130 1.00 94.50 219 ARG A C 1
ATOM 1690 O O . ARG A 1 219 ? -23.389 -4.976 18.096 1.00 94.50 219 ARG A O 1
ATOM 1697 N N . LEU A 1 220 ? -21.558 -4.352 19.243 1.00 95.00 220 LEU A N 1
ATOM 1698 C CA . LEU A 1 220 ? -20.615 -4.617 18.167 1.00 95.00 220 LEU A CA 1
ATOM 1699 C C . LEU A 1 220 ? -20.585 -6.120 17.858 1.00 95.00 220 LEU A C 1
ATOM 1701 O O . LEU A 1 220 ? -20.339 -6.955 18.731 1.00 95.00 220 LEU A O 1
ATOM 1705 N N . THR A 1 221 ? -20.807 -6.464 16.595 1.00 96.12 221 THR A N 1
ATOM 1706 C CA . THR A 1 221 ? -20.696 -7.830 16.074 1.00 96.12 221 THR A CA 1
ATOM 1707 C C . THR A 1 221 ? -19.756 -7.846 14.879 1.00 96.12 221 THR A C 1
ATOM 1709 O O . THR A 1 221 ? -19.504 -6.808 14.268 1.00 96.12 221 THR A O 1
ATOM 1712 N N . ASP A 1 222 ? -19.248 -9.023 14.512 1.00 96.50 222 ASP A N 1
ATOM 1713 C CA . ASP A 1 222 ? -18.447 -9.167 13.293 1.00 96.50 222 ASP A CA 1
ATOM 1714 C C . ASP A 1 222 ? -19.208 -8.685 12.048 1.00 96.50 222 ASP A C 1
ATOM 1716 O O . ASP A 1 222 ? -18.611 -8.088 11.157 1.00 96.50 222 ASP A O 1
ATOM 1720 N N . GLU A 1 223 ? -20.523 -8.916 11.993 1.00 96.25 223 GLU A N 1
ATOM 1721 C CA . GLU A 1 223 ? -21.359 -8.461 10.883 1.00 96.25 223 GLU A CA 1
ATOM 1722 C C . GLU A 1 223 ? -21.458 -6.938 10.841 1.00 96.25 223 GLU A C 1
ATOM 1724 O O . GLU A 1 223 ? -21.281 -6.343 9.780 1.00 96.25 223 GLU A O 1
ATOM 1729 N N . LEU A 1 224 ? -21.650 -6.300 11.998 1.00 95.50 224 LEU A N 1
ATOM 1730 C CA . LEU A 1 224 ? -21.683 -4.845 12.088 1.00 95.50 224 LEU A CA 1
ATOM 1731 C C . LEU A 1 224 ? -20.335 -4.233 11.690 1.00 95.50 224 LEU A C 1
ATOM 1733 O O . LEU A 1 224 ? -20.317 -3.281 10.920 1.00 95.50 224 LEU A O 1
ATOM 1737 N N . VAL A 1 225 ? -19.209 -4.816 12.125 1.00 96.62 225 VAL A N 1
ATOM 1738 C CA . VAL A 1 225 ? -17.863 -4.349 11.741 1.00 96.62 225 VAL A CA 1
ATOM 1739 C C . VAL A 1 225 ? -17.665 -4.376 10.227 1.00 96.62 225 VAL A C 1
ATOM 1741 O O . VAL A 1 225 ? -17.093 -3.442 9.681 1.00 96.62 225 VAL A O 1
ATOM 1744 N N . ARG A 1 226 ? -18.146 -5.412 9.531 1.00 94.44 226 ARG A N 1
ATOM 1745 C CA . ARG A 1 226 ? -18.048 -5.498 8.060 1.00 94.44 226 ARG A CA 1
ATOM 1746 C C . ARG A 1 226 ? -18.856 -4.424 7.333 1.00 94.44 226 ARG A C 1
ATOM 1748 O O . ARG A 1 226 ? -18.542 -4.139 6.184 1.00 94.44 226 ARG A O 1
ATOM 1755 N N . HIS A 1 227 ? -19.871 -3.868 7.989 1.00 94.88 227 HIS A N 1
ATOM 1756 C CA . HIS A 1 227 ? -20.760 -2.849 7.437 1.00 94.88 227 HIS A CA 1
ATOM 1757 C C . HIS A 1 227 ? -20.428 -1.430 7.910 1.00 94.88 227 HIS A C 1
ATOM 1759 O O . HIS A 1 227 ? -21.099 -0.484 7.495 1.00 94.88 227 HIS A O 1
ATOM 1765 N N . LEU A 1 228 ? -19.407 -1.251 8.755 1.00 94.50 228 LEU A N 1
ATOM 1766 C CA . LEU A 1 228 ? -18.918 0.088 9.071 1.00 94.50 228 LEU A CA 1
ATOM 1767 C C . LEU A 1 228 ? -18.389 0.741 7.781 1.00 94.50 228 LEU A C 1
ATOM 1769 O O . LEU A 1 228 ? -17.660 0.083 7.033 1.00 94.50 228 LEU A O 1
ATOM 1773 N N . PRO A 1 229 ? -18.719 2.016 7.508 1.00 93.62 229 PRO A N 1
ATOM 1774 C CA . PRO A 1 229 ? -18.197 2.704 6.335 1.00 93.62 229 PRO A CA 1
ATOM 1775 C C . PRO A 1 229 ? -16.672 2.812 6.393 1.00 93.62 229 PRO A C 1
ATOM 1777 O O . PRO A 1 229 ? -16.101 3.060 7.460 1.00 93.62 229 PRO A O 1
ATOM 1780 N N . ASP A 1 230 ? -16.007 2.674 5.250 1.00 93.50 230 ASP A N 1
ATOM 1781 C CA . ASP A 1 230 ? -14.565 2.896 5.190 1.00 93.50 230 ASP A CA 1
ATOM 1782 C C . ASP A 1 230 ? -14.226 4.370 5.427 1.00 93.50 230 ASP A C 1
ATOM 1784 O O . ASP A 1 230 ? -14.954 5.267 5.001 1.00 93.50 230 ASP A O 1
ATOM 1788 N N . ASN A 1 231 ? -13.121 4.615 6.131 1.00 93.56 231 ASN A N 1
ATOM 1789 C CA . ASN A 1 231 ? -12.691 5.934 6.601 1.00 93.56 231 ASN A CA 1
ATOM 1790 C C . ASN A 1 231 ? -13.695 6.627 7.543 1.00 93.56 231 ASN A C 1
ATOM 1792 O O . ASN A 1 231 ? -13.642 7.844 7.712 1.00 93.56 231 ASN A O 1
ATOM 1796 N N . SER A 1 232 ? -14.594 5.872 8.186 1.00 94.81 232 SER A N 1
ATOM 1797 C CA . SER A 1 232 ? -15.521 6.429 9.178 1.00 94.81 232 SER A CA 1
ATOM 1798 C C . SER A 1 232 ? -14.804 6.892 10.446 1.00 94.81 232 SER A C 1
ATOM 1800 O O . SER A 1 232 ? -13.745 6.375 10.821 1.00 94.81 232 SER A O 1
ATOM 1802 N N . THR A 1 233 ? -15.394 7.884 11.112 1.00 95.81 233 THR A N 1
ATOM 1803 C CA . THR A 1 233 ? -14.832 8.503 12.313 1.00 95.81 233 THR A CA 1
ATOM 1804 C C . THR A 1 233 ? -15.738 8.271 13.525 1.00 95.81 233 THR A C 1
ATOM 1806 O O . THR A 1 233 ? -16.965 8.320 13.415 1.00 95.81 233 THR A O 1
ATOM 1809 N N . TYR A 1 234 ? -15.142 7.987 14.686 1.00 96.06 234 TYR A N 1
ATOM 1810 C CA . TYR A 1 234 ? -15.871 7.742 15.933 1.00 96.06 234 TYR A CA 1
ATOM 1811 C C . TYR A 1 234 ? -15.203 8.420 17.125 1.00 96.06 234 TYR A C 1
ATOM 1813 O O . TYR A 1 234 ? -13.975 8.447 17.251 1.00 96.06 234 TYR A O 1
ATOM 1821 N N . ARG A 1 235 ? -16.030 8.874 18.065 1.00 94.94 235 ARG A N 1
ATOM 1822 C CA . ARG A 1 235 ? -15.630 9.117 19.451 1.00 94.94 235 ARG A CA 1
ATOM 1823 C C . ARG A 1 235 ? -15.707 7.824 20.241 1.00 94.94 235 ARG A C 1
ATOM 1825 O O . ARG A 1 235 ? -16.685 7.090 20.135 1.00 94.94 235 ARG A O 1
ATOM 1832 N N . LEU A 1 236 ? -14.671 7.579 21.031 1.00 94.94 236 LEU A N 1
ATOM 1833 C CA . LEU A 1 236 ? -14.596 6.467 21.963 1.00 94.94 236 LEU A CA 1
ATOM 1834 C C . LEU A 1 236 ? -14.809 6.985 23.381 1.00 94.94 236 LEU A C 1
ATOM 1836 O O . LEU A 1 236 ? -13.988 7.739 23.903 1.00 94.94 236 LEU A O 1
ATOM 1840 N N . GLU A 1 237 ? -15.890 6.537 24.001 1.00 91.56 237 GLU A N 1
ATOM 1841 C CA . GLU A 1 237 ? -16.238 6.856 25.381 1.00 91.56 237 GLU A CA 1
ATOM 1842 C C . GLU A 1 237 ? -16.330 5.575 26.203 1.00 91.56 237 GLU A C 1
ATOM 1844 O O . GLU A 1 237 ? -16.718 4.516 25.706 1.00 91.56 237 GLU A O 1
ATOM 1849 N N . ARG A 1 238 ? -15.965 5.664 27.480 1.00 88.25 238 ARG A N 1
ATOM 1850 C CA . ARG A 1 238 ? -16.182 4.587 28.443 1.00 88.25 238 ARG A CA 1
ATOM 1851 C C . ARG A 1 238 ? -17.393 4.957 29.287 1.00 88.25 238 ARG A C 1
ATOM 1853 O O . ARG A 1 238 ? -17.334 5.947 30.009 1.00 88.25 238 ARG A O 1
ATOM 1860 N N . ILE A 1 239 ? -18.474 4.190 29.166 1.00 86.69 239 ILE A N 1
ATOM 1861 C CA . ILE A 1 239 ? -19.708 4.444 29.930 1.00 86.69 239 ILE A CA 1
ATOM 1862 C C . ILE A 1 239 ? -19.659 3.711 31.272 1.00 86.69 239 ILE A C 1
ATOM 1864 O O . ILE A 1 239 ? -20.023 4.266 32.303 1.00 86.69 239 ILE A O 1
ATOM 1868 N N . GLU A 1 240 ? -19.173 2.471 31.260 1.00 80.44 240 GLU A N 1
ATOM 1869 C CA . GLU A 1 240 ? -19.083 1.601 32.433 1.00 80.44 240 GLU A CA 1
ATOM 1870 C C . GLU A 1 240 ? -17.688 0.973 32.519 1.00 80.44 240 GLU A C 1
ATOM 1872 O O . GLU A 1 240 ? -16.910 1.004 31.560 1.00 80.44 240 GLU A O 1
ATOM 1877 N N . ASP A 1 241 ? -17.379 0.353 33.658 1.00 75.44 241 ASP A N 1
ATOM 1878 C CA . ASP A 1 241 ? -16.090 -0.304 33.904 1.00 75.44 241 ASP A CA 1
ATOM 1879 C C . ASP A 1 241 ? -15.730 -1.377 32.856 1.00 75.44 241 ASP A C 1
ATOM 1881 O O . ASP A 1 241 ? -14.551 -1.668 32.693 1.00 75.44 241 ASP A O 1
ATOM 1885 N N . ASP A 1 242 ? -16.689 -1.930 32.113 1.00 84.44 242 ASP A N 1
ATOM 1886 C CA . ASP A 1 242 ? -16.458 -3.016 31.143 1.00 84.44 242 ASP A CA 1
ATOM 1887 C C . ASP A 1 242 ? -16.991 -2.707 29.722 1.00 84.44 242 ASP A C 1
ATOM 1889 O O . ASP A 1 242 ? -16.918 -3.530 28.804 1.00 84.44 242 ASP A O 1
ATOM 1893 N N . THR A 1 243 ? -17.511 -1.490 29.510 1.00 90.50 243 THR A N 1
ATOM 1894 C CA . THR A 1 243 ? -18.259 -1.146 28.292 1.00 90.50 243 THR A CA 1
ATOM 1895 C C . THR A 1 243 ? -17.694 0.092 27.601 1.00 90.50 243 THR A C 1
ATOM 1897 O O . THR A 1 243 ? -17.665 1.194 28.160 1.00 90.50 243 THR A O 1
ATOM 1900 N N . LEU A 1 244 ? -17.298 -0.085 26.339 1.00 93.62 244 LEU A N 1
ATOM 1901 C CA . LEU A 1 244 ? -16.877 0.987 25.436 1.00 93.62 244 LEU A CA 1
ATOM 1902 C C . LEU A 1 244 ? -18.013 1.362 24.487 1.00 93.62 244 LEU A C 1
ATOM 1904 O O . LEU A 1 244 ? -18.642 0.480 23.909 1.00 93.62 244 LEU A O 1
ATOM 1908 N N . LEU A 1 245 ? -18.231 2.655 24.270 1.00 94.56 245 LEU A N 1
ATOM 1909 C CA . LEU A 1 245 ? -19.167 3.182 23.284 1.00 94.56 245 LEU A CA 1
ATOM 1910 C C . LEU A 1 245 ? -18.413 3.881 22.154 1.00 94.56 245 LEU A C 1
ATOM 1912 O O . LEU A 1 245 ? -17.606 4.780 22.388 1.00 94.56 245 LEU A O 1
ATOM 1916 N N . LEU A 1 246 ? -18.717 3.477 20.924 1.00 95.62 246 LEU A N 1
ATOM 1917 C CA . LEU A 1 246 ? -18.329 4.166 19.703 1.00 95.62 246 LEU A CA 1
ATOM 1918 C C . LEU A 1 246 ? -19.491 5.017 19.203 1.00 95.62 246 LEU A C 1
ATOM 1920 O O . LEU A 1 246 ? -20.482 4.496 18.692 1.00 95.62 246 LEU A O 1
ATOM 1924 N N . SER A 1 247 ? -19.345 6.331 19.297 1.00 94.81 247 SER A N 1
ATOM 1925 C CA . SER A 1 247 ? -20.309 7.282 18.750 1.00 94.81 247 SER A CA 1
ATOM 1926 C C . SER A 1 247 ? -19.790 7.824 17.424 1.00 94.81 247 SER A C 1
ATOM 1928 O O . SER A 1 247 ? -18.707 8.411 17.419 1.00 94.81 247 SER A O 1
ATOM 1930 N N . PRO A 1 248 ? -20.504 7.639 16.298 1.00 93.06 248 PRO A N 1
ATOM 1931 C CA . PRO A 1 248 ? -20.063 8.172 15.022 1.00 93.06 248 PRO A CA 1
ATOM 1932 C C . PRO A 1 248 ? -19.998 9.693 15.118 1.00 93.06 248 PRO A C 1
ATOM 1934 O O . PRO A 1 248 ? -20.949 10.359 15.532 1.00 93.06 248 PRO A O 1
ATOM 1937 N N . THR A 1 249 ? -18.853 10.243 14.753 1.00 86.81 249 THR A N 1
ATOM 1938 C CA . THR A 1 249 ? -18.707 11.672 14.513 1.00 86.81 249 THR A CA 1
ATOM 1939 C C . THR A 1 249 ? -19.044 11.878 13.048 1.00 86.81 249 THR A C 1
ATOM 1941 O O . THR A 1 249 ? -18.437 11.247 12.190 1.00 86.81 249 THR A O 1
ATOM 1944 N N . GLY A 1 250 ? -20.103 12.640 12.765 1.00 73.62 250 GLY A N 1
ATOM 1945 C CA . GLY A 1 250 ? -20.588 12.816 11.395 1.00 73.62 250 GLY A CA 1
ATOM 1946 C C . GLY A 1 250 ? -19.466 13.215 10.433 1.00 73.62 250 GLY A C 1
ATOM 1947 O O . GLY A 1 250 ? -18.538 13.923 10.830 1.00 73.62 250 GLY A O 1
ATOM 1948 N N . ASN A 1 251 ? -19.571 12.740 9.191 1.00 45.69 251 ASN A N 1
ATOM 1949 C CA . ASN A 1 251 ? -18.903 13.387 8.062 1.00 45.69 251 ASN A CA 1
ATOM 1950 C C . ASN A 1 251 ? -19.568 14.735 7.778 1.00 45.69 251 ASN A C 1
ATOM 1952 O O . ASN A 1 251 ? -20.814 14.798 7.904 1.00 45.69 251 ASN A O 1
#

InterPro domains:
  IPR013761 Sterile alpha motif/pointed domain superfamily [G3DSA:1.10.150.50] (30-107)
  IPR013761 Sterile alpha motif/pointed domain superfamily [SSF47769] (47-104)
  IPR040167 Transcription factor CP2-like [PTHR11037] (30-141)
  IPR041418 SAM domain [PF18016] (42-100)
  IPR057520 GRHL1/CP2, C-terminal domain [PF25416] (163-239)

Organism: NCBI:txid348720

pLDDT: mean 81.16, std 20.33, range [31.53, 98.12]